Protein AF-A0A1H7KKN7-F1 (afdb_monomer_lite)

Foldseek 3Di:
DPDLLPLDDDPDDWDFAPCLVVQLVVLLVLLVVQVVDDPVVSVVVSLLSLSRLLRRLQRQFDPLLSNLVSLLVSLVVCLLVPVLPPPLVSNVVLLVLLVVLLVPDDDDPPRGSSSVSSNVSLVSCCVQDPPVLSVQLSVLVVLLSVLSSVQSVCLVVLHADALVVLLSSQLSVLSLSNSLSSLCSRLSFDDDPCLCPPPLNVLLSSLLSLLLSLLLLLQLVVVCVVVSRRNGQLNNQCVVVVDDSVVSSVVSSVVNVVSSVVSVVSLVVPDCPDVCPVSVNSSSVSSSSNSSSSSVSSSPRPSRPDDDD

InterPro domains:
  IPR008949 Isoprenoid synthase domain superfamily [G3DSA:1.10.600.10] (5-308)
  IPR008949 Isoprenoid synthase domain superfamily [SSF48576] (9-299)
  IPR034686 Terpene cyclase-like 2 [PTHR35201] (12-305)
  IPR034686 Terpene cyclase-like 2 [SFLDG01020] (7-306)

Sequence (309 aa):
MKNLKSLLTYPFEGRVHPQAVVLENQVNLWLDDCHFLPESFRQKEQKIRVGHWVASNWPDAPYERLIPMARWFLGGFLHDDHHTKLPLKELVRVTMRIDDVWKGAAITPEDNEIVRQFGIATDELRRFAPPEWVDRYLWHNRLFFEGIMSEAYYNFKNIYPSVEEYIDIRDKTMGGQALCDLTEVASCTILPYEIYLHPTIQRIIKLSGYLMGWANDIYSMEKEKNDNETLNLVLVIQHTRNCTLESALKAAIQLHDDHLMEFLRLRSKLPDFHEHNEDVERYVSSIELMIHGHLIWIRQASRYEVELQ

Organism: Olivibacter domesticus (NCBI:txid407022)

Secondary structure (DSSP, 8-state):
---GGGS---SSPP---TTHHHHHHHHHHHHHT-TTS-HHHHHHHGGG-HHHHHHHH-TTS-HHHHHHHHHHHHHHHHIIIIITTS-HHHHHHHHHHHHHHHTTPPP-TTS-HHHHHHHHHHHHHTTTS-HHHHHHHHHHHHHHHHHHHHHHHHHHHT-PPPHHHHHHHHHHHHTHHHHHHHHHHHTT----HHHHTSHHHHHHHHHHHHHHHHHHHHHHHHHHHHTT----HHHHHHHHHT--HHHHHHHHHHHHHHHHHHHHHHHTT----GGGHHHHHHHHHHHHHHHHHHHHHHHHSGGG-----

Radius of gyration: 18.89 Å; chains: 1; bounding box: 43×51×52 Å

pLDDT: mean 93.24, std 10.74, range [29.11, 98.75]

Structure (mmCIF, N/CA/C/O backbone):
data_AF-A0A1H7KKN7-F1
#
_entry.id   AF-A0A1H7KKN7-F1
#
loop_
_atom_site.group_PDB
_atom_site.id
_atom_site.type_symbol
_atom_site.label_atom_id
_atom_site.label_alt_id
_atom_site.label_comp_id
_atom_site.label_asym_id
_atom_site.label_entity_id
_atom_site.label_seq_id
_atom_site.pdbx_PDB_ins_code
_atom_site.Cartn_x
_atom_site.Cartn_y
_atom_site.Cartn_z
_atom_site.occupancy
_atom_site.B_iso_or_equiv
_atom_site.auth_seq_id
_atom_site.auth_comp_id
_atom_site.auth_asym_id
_atom_site.auth_atom_id
_atom_site.pdbx_PDB_model_num
ATOM 1 N N . MET A 1 1 ? -2.010 -10.808 29.887 1.00 37.66 1 MET A N 1
ATOM 2 C CA . MET A 1 1 ? -1.672 -9.913 28.762 1.00 37.66 1 MET A CA 1
ATOM 3 C C . MET A 1 1 ? -1.208 -10.762 27.588 1.00 37.66 1 MET A C 1
ATOM 5 O O . MET A 1 1 ? -0.183 -11.424 27.702 1.00 37.66 1 MET A O 1
ATOM 9 N N . LYS A 1 2 ? -1.988 -10.843 26.502 1.00 47.28 2 LYS A N 1
ATOM 10 C CA . LYS A 1 2 ? -1.493 -11.434 25.248 1.00 47.28 2 LYS A CA 1
ATOM 11 C C . LYS A 1 2 ? -0.507 -10.438 24.641 1.00 47.28 2 LYS A C 1
ATOM 13 O O . LYS A 1 2 ? -0.820 -9.257 24.562 1.00 47.28 2 LYS A O 1
ATOM 18 N N . ASN A 1 3 ? 0.676 -10.902 24.253 1.00 59.81 3 ASN A N 1
ATOM 19 C CA . ASN A 1 3 ? 1.636 -10.080 23.531 1.00 59.81 3 ASN A CA 1
ATOM 20 C C . ASN A 1 3 ? 1.007 -9.673 22.187 1.00 59.81 3 ASN A C 1
ATOM 22 O O . ASN A 1 3 ? 0.811 -10.530 21.326 1.00 59.81 3 ASN A O 1
ATOM 26 N N . LEU A 1 4 ? 0.670 -8.389 22.009 1.00 61.44 4 LEU A N 1
ATOM 27 C CA . LEU A 1 4 ? 0.082 -7.878 20.762 1.00 61.44 4 LEU A CA 1
ATOM 28 C C . LEU A 1 4 ? 0.963 -8.240 19.549 1.00 61.44 4 LEU A C 1
ATOM 30 O O . LEU A 1 4 ? 0.454 -8.565 18.476 1.00 61.44 4 LEU A O 1
ATOM 34 N N . LYS A 1 5 ? 2.291 -8.340 19.732 1.00 63.03 5 LYS A N 1
ATOM 35 C CA . LYS A 1 5 ? 3.250 -8.710 18.676 1.00 63.03 5 LYS A CA 1
ATOM 36 C C . LYS A 1 5 ? 3.056 -10.119 18.104 1.00 63.03 5 LYS A C 1
ATOM 38 O O . LYS A 1 5 ? 3.702 -10.422 17.110 1.00 63.03 5 LYS A O 1
ATOM 43 N N . SER A 1 6 ? 2.180 -10.963 18.656 1.00 75.94 6 SER A N 1
ATOM 44 C CA . SER A 1 6 ? 1.913 -12.317 18.147 1.00 75.94 6 SER A CA 1
ATOM 45 C C . SER A 1 6 ? 0.455 -12.571 17.737 1.00 75.94 6 SER A C 1
ATOM 47 O O . SER A 1 6 ? 0.049 -13.728 17.700 1.00 75.94 6 SER A O 1
ATOM 49 N N . LEU A 1 7 ? -0.353 -11.530 17.491 1.00 86.88 7 LEU A N 1
ATOM 50 C CA . LEU A 1 7 ? -1.771 -11.709 17.140 1.00 86.88 7 LEU A CA 1
ATOM 51 C C . LEU A 1 7 ? -1.993 -12.373 15.777 1.00 86.88 7 LEU A C 1
ATOM 53 O O . LEU A 1 7 ? -2.874 -13.215 15.670 1.00 86.88 7 LEU A O 1
ATOM 57 N N . LEU A 1 8 ? -1.195 -12.009 14.771 1.00 93.06 8 LEU A N 1
ATOM 58 C CA . LEU A 1 8 ? -1.300 -12.537 13.407 1.00 93.06 8 LEU A CA 1
ATOM 59 C C . LEU A 1 8 ? -0.054 -13.340 13.037 1.00 93.06 8 LEU A C 1
ATOM 61 O O . LEU A 1 8 ? 1.049 -13.013 13.465 1.00 93.06 8 LEU A O 1
ATOM 65 N N . THR A 1 9 ? -0.171 -14.376 12.221 1.00 91.69 9 THR A N 1
ATOM 66 C CA . THR A 1 9 ? 0.999 -15.118 11.730 1.00 91.69 9 THR A CA 1
ATOM 67 C C . THR A 1 9 ? 0.788 -15.528 10.292 1.00 91.69 9 THR A C 1
ATOM 69 O O . THR A 1 9 ? -0.295 -15.988 9.944 1.00 91.69 9 THR A O 1
ATOM 72 N N . TYR A 1 10 ? 1.837 -15.420 9.484 1.00 94.38 10 TYR A N 1
ATOM 73 C CA . TYR A 1 10 ? 1.823 -15.875 8.102 1.00 94.38 10 TYR A CA 1
ATOM 74 C C . TYR A 1 10 ? 2.725 -17.101 7.929 1.00 94.38 10 TYR A C 1
ATOM 76 O O . TYR A 1 10 ? 3.753 -17.191 8.605 1.00 94.38 10 TYR A O 1
ATOM 84 N N . PRO A 1 11 ? 2.368 -18.048 7.042 1.00 93.44 11 PRO A N 1
ATOM 85 C CA . PRO A 1 11 ? 3.159 -19.257 6.809 1.00 93.44 11 PRO A CA 1
ATOM 86 C C . PRO A 1 11 ? 4.351 -19.044 5.860 1.00 93.44 11 PRO A C 1
ATOM 88 O O . PRO A 1 11 ? 5.141 -19.964 5.671 1.00 93.44 11 PRO A O 1
ATOM 91 N N . PHE A 1 12 ? 4.477 -17.865 5.249 1.00 90.06 12 PHE A N 1
ATOM 92 C CA . PHE A 1 12 ? 5.575 -17.494 4.353 1.00 90.06 12 PHE A CA 1
ATOM 93 C C . PHE A 1 12 ? 6.631 -16.658 5.090 1.00 90.06 12 PHE A C 1
ATOM 95 O O . PHE A 1 12 ? 6.307 -15.931 6.027 1.00 90.06 12 PHE A O 1
ATOM 102 N N . GLU A 1 13 ? 7.900 -16.765 4.689 1.00 88.69 13 GLU A N 1
ATOM 103 C CA . GLU A 1 13 ? 9.025 -16.080 5.342 1.00 88.69 13 GLU A CA 1
ATOM 104 C C . GLU A 1 13 ? 9.005 -14.566 5.087 1.00 88.69 13 GLU A C 1
ATOM 106 O O . GLU A 1 13 ? 8.773 -14.107 3.971 1.00 88.69 13 GLU A O 1
ATOM 111 N N . GLY A 1 14 ? 9.269 -13.787 6.136 1.00 90.69 14 GLY A N 1
ATOM 112 C CA . GLY A 1 14 ? 9.370 -12.335 6.064 1.00 90.69 14 GLY A CA 1
ATOM 113 C C . GLY A 1 14 ? 10.823 -11.898 5.938 1.00 90.69 14 GLY A C 1
ATOM 114 O O . GLY A 1 14 ? 11.682 -12.375 6.678 1.00 90.69 14 GLY A O 1
ATOM 115 N N . ARG A 1 15 ? 11.103 -10.974 5.018 1.00 94.56 15 ARG A N 1
ATOM 116 C CA . ARG A 1 15 ? 12.452 -10.456 4.754 1.00 94.56 15 ARG A CA 1
ATOM 117 C C . ARG A 1 15 ? 12.428 -8.937 4.629 1.00 94.56 15 ARG A C 1
ATOM 119 O O . ARG A 1 15 ? 11.377 -8.336 4.442 1.00 94.56 15 ARG A O 1
ATOM 126 N N . VAL A 1 16 ? 13.600 -8.321 4.749 1.00 97.00 16 VAL A N 1
ATOM 127 C CA . VAL A 1 16 ? 13.797 -6.878 4.573 1.00 97.00 16 VAL A CA 1
ATOM 128 C C . VAL A 1 16 ? 14.938 -6.673 3.585 1.00 97.00 16 VAL A C 1
ATOM 130 O O . VAL A 1 16 ? 15.964 -7.348 3.691 1.00 97.00 16 VAL A O 1
ATOM 133 N N . HIS A 1 17 ? 14.768 -5.748 2.637 1.00 98.31 17 HIS A N 1
ATOM 134 C CA . HIS A 1 17 ? 15.786 -5.435 1.639 1.00 98.31 17 HIS A CA 1
ATOM 135 C C . HIS A 1 17 ? 17.117 -5.052 2.326 1.00 98.31 17 HIS A C 1
ATOM 137 O O . HIS A 1 17 ? 17.110 -4.221 3.243 1.00 98.31 17 HIS A O 1
ATOM 143 N N . PRO A 1 18 ? 18.283 -5.563 1.878 1.00 98.00 18 PRO A N 1
ATOM 144 C CA . PRO A 1 18 ? 19.580 -5.293 2.515 1.00 98.00 18 PRO A CA 1
ATOM 145 C C . PRO A 1 18 ? 19.940 -3.804 2.625 1.00 98.00 18 PRO A C 1
ATOM 147 O O . PRO A 1 18 ? 20.663 -3.387 3.526 1.00 98.00 18 PRO A O 1
ATOM 150 N N . GLN A 1 19 ? 19.413 -2.985 1.713 1.00 97.81 19 GLN A N 1
ATOM 151 C CA . GLN A 1 19 ? 19.622 -1.532 1.679 1.00 97.81 19 GLN A CA 1
ATOM 152 C C . GLN A 1 19 ? 18.514 -0.724 2.381 1.00 97.81 19 GLN A C 1
ATOM 154 O O . GLN A 1 19 ? 18.388 0.471 2.124 1.00 97.81 19 GLN A O 1
ATOM 159 N N . ALA A 1 20 ? 17.724 -1.326 3.278 1.00 97.44 20 ALA A N 1
ATOM 160 C CA . ALA A 1 20 ? 16.645 -0.630 3.992 1.00 97.44 20 ALA A CA 1
ATOM 161 C C . ALA A 1 20 ? 17.108 0.646 4.711 1.00 97.44 20 ALA A C 1
ATOM 163 O O . ALA A 1 20 ? 16.426 1.662 4.658 1.00 97.44 20 ALA A O 1
ATOM 164 N N . VAL A 1 21 ? 18.287 0.617 5.344 1.00 97.25 21 VAL A N 1
ATOM 165 C CA . VAL A 1 21 ? 18.861 1.794 6.024 1.00 97.25 21 VAL A CA 1
ATOM 166 C C . VAL A 1 21 ? 19.209 2.902 5.028 1.00 97.25 21 VAL A C 1
ATOM 168 O O . VAL A 1 21 ? 18.999 4.076 5.315 1.00 97.25 21 VAL A O 1
ATOM 171 N N . VAL A 1 22 ? 19.715 2.541 3.847 1.00 98.31 22 VAL A N 1
ATOM 172 C CA . VAL A 1 22 ? 20.055 3.516 2.800 1.00 98.31 22 VAL A CA 1
ATOM 173 C C . VAL A 1 22 ? 18.786 4.177 2.264 1.00 98.31 22 VAL A C 1
ATOM 175 O O . VAL A 1 22 ? 18.739 5.401 2.166 1.00 98.31 22 VAL A O 1
ATOM 178 N N . LEU A 1 23 ? 17.746 3.384 1.988 1.00 98.44 23 LEU A N 1
ATOM 179 C CA . LEU A 1 23 ? 16.459 3.894 1.516 1.00 98.44 23 LEU A CA 1
ATOM 180 C C . LEU A 1 23 ? 15.785 4.780 2.569 1.00 98.44 23 LEU A C 1
ATOM 182 O O . LEU A 1 23 ? 15.274 5.843 2.242 1.00 98.44 23 LEU A O 1
ATOM 186 N N . GLU A 1 24 ? 15.833 4.380 3.838 1.00 97.94 24 GLU A N 1
ATOM 187 C CA . GLU A 1 24 ? 15.312 5.169 4.954 1.00 97.94 24 GLU A CA 1
ATOM 188 C C . GLU A 1 24 ? 16.014 6.526 5.076 1.00 97.94 24 GLU A C 1
ATOM 190 O O . GLU A 1 24 ? 15.354 7.559 5.164 1.00 97.94 24 GLU A O 1
ATOM 195 N N . ASN A 1 25 ? 17.347 6.554 5.006 1.00 98.06 25 ASN A N 1
ATOM 196 C CA . ASN A 1 25 ? 18.097 7.810 5.020 1.00 98.06 25 ASN A CA 1
ATOM 197 C C . ASN A 1 25 ? 17.732 8.701 3.825 1.00 98.06 25 ASN A C 1
ATOM 199 O O . ASN A 1 25 ? 17.586 9.909 3.986 1.00 98.06 25 ASN A O 1
ATOM 203 N N . GLN A 1 26 ? 17.546 8.113 2.641 1.00 97.62 26 GLN A N 1
ATOM 204 C CA . GLN A 1 26 ? 17.134 8.846 1.446 1.00 97.62 26 GLN A CA 1
ATOM 205 C C . GLN A 1 26 ? 15.740 9.473 1.602 1.00 97.62 26 GLN A C 1
ATOM 207 O O . GLN A 1 26 ? 15.546 10.622 1.209 1.00 97.62 26 GLN A O 1
ATOM 212 N N . VAL A 1 27 ? 14.790 8.743 2.192 1.00 97.81 27 VAL A N 1
ATOM 213 C CA . VAL A 1 27 ? 13.442 9.258 2.467 1.00 97.81 27 VAL A CA 1
ATOM 214 C C . VAL A 1 27 ? 13.479 10.388 3.491 1.00 97.81 27 VAL A C 1
ATOM 216 O O . VAL A 1 27 ? 12.803 11.396 3.301 1.00 97.81 27 VAL A O 1
ATOM 219 N N . ASN A 1 28 ? 14.303 10.267 4.533 1.00 96.81 28 ASN A N 1
ATOM 220 C CA . ASN A 1 28 ? 14.437 11.310 5.549 1.00 96.81 28 ASN A CA 1
ATOM 221 C C . ASN A 1 28 ? 15.000 12.620 4.976 1.00 96.81 28 ASN A C 1
ATOM 223 O O . ASN A 1 28 ? 14.543 13.686 5.374 1.00 96.81 28 ASN A O 1
ATOM 227 N N . LEU A 1 29 ? 15.892 12.555 3.980 1.00 96.25 29 LEU A N 1
ATOM 228 C CA . LEU A 1 29 ? 16.348 13.750 3.259 1.00 96.25 29 LEU A CA 1
ATOM 229 C C . LEU A 1 29 ? 15.202 14.445 2.504 1.00 96.25 29 LEU A C 1
ATOM 231 O O . LEU A 1 29 ? 15.052 15.656 2.609 1.00 96.25 29 LEU A O 1
ATOM 235 N N . TRP A 1 30 ? 14.355 13.695 1.789 1.00 96.62 30 TRP A N 1
ATOM 236 C CA . TRP A 1 30 ? 13.188 14.283 1.110 1.00 96.62 30 TRP A CA 1
ATOM 237 C C . TRP A 1 30 ? 12.150 14.828 2.099 1.00 96.62 30 TRP A C 1
ATOM 239 O O . TRP A 1 30 ? 11.478 15.821 1.825 1.00 96.62 30 TRP A O 1
ATOM 249 N N . LEU A 1 31 ? 12.006 14.184 3.259 1.00 96.69 31 LEU A N 1
ATOM 250 C CA . LEU A 1 31 ? 11.153 14.687 4.327 1.00 96.69 31 LEU A CA 1
ATOM 251 C C . LEU A 1 31 ? 11.682 16.024 4.860 1.00 96.69 31 LEU A C 1
ATOM 253 O O . LEU A 1 31 ? 10.883 16.935 5.056 1.00 96.69 31 LEU A O 1
ATOM 257 N N . ASP A 1 32 ? 12.995 16.183 5.039 1.00 94.62 32 ASP A N 1
ATOM 258 C CA . ASP A 1 32 ? 13.605 17.441 5.490 1.00 94.62 32 ASP A CA 1
ATOM 259 C C . ASP A 1 32 ? 13.342 18.611 4.523 1.00 94.62 32 ASP A C 1
ATOM 261 O O . ASP A 1 32 ? 13.110 19.738 4.981 1.00 94.62 32 ASP A O 1
ATOM 265 N N . ASP A 1 33 ? 13.253 18.333 3.217 1.00 92.06 33 ASP A N 1
ATOM 266 C CA . ASP A 1 33 ? 12.885 19.299 2.168 1.00 92.06 33 ASP A CA 1
ATOM 267 C C . ASP A 1 33 ? 11.411 19.757 2.250 1.00 92.06 33 ASP A C 1
ATOM 269 O O . ASP A 1 33 ? 11.027 20.778 1.670 1.00 92.06 33 ASP A O 1
ATOM 273 N N . CYS A 1 34 ? 10.562 19.077 3.034 1.00 93.19 34 CYS A N 1
ATOM 274 C CA . CYS A 1 34 ? 9.176 19.485 3.291 1.00 93.19 34 CYS A CA 1
ATOM 275 C C . CYS A 1 34 ? 9.108 20.664 4.287 1.00 93.19 34 CYS A C 1
ATOM 277 O O . CYS A 1 34 ? 8.506 20.576 5.363 1.00 93.19 34 CYS A O 1
ATOM 279 N N . HIS A 1 35 ? 9.723 21.799 3.941 1.00 91.81 35 HIS A N 1
ATOM 280 C CA . HIS A 1 35 ? 9.859 22.980 4.804 1.00 91.81 35 HIS A CA 1
ATOM 281 C C . HIS A 1 35 ? 8.530 23.657 5.172 1.00 91.81 35 HIS A C 1
ATOM 283 O O . HIS A 1 35 ? 8.467 24.391 6.156 1.00 91.81 35 HIS A O 1
ATOM 289 N N . PHE A 1 36 ? 7.463 23.408 4.406 1.00 92.56 36 PHE A N 1
ATOM 290 C CA . PHE A 1 36 ? 6.120 23.909 4.714 1.00 92.56 36 PHE A CA 1
ATOM 291 C C . PHE A 1 36 ? 5.488 23.215 5.935 1.00 92.56 36 PHE A C 1
ATOM 293 O O . PHE A 1 36 ? 4.546 23.746 6.523 1.00 92.56 36 PHE A O 1
ATOM 300 N N . LEU A 1 37 ? 6.002 22.043 6.326 1.00 94.31 37 LEU A N 1
ATOM 301 C CA . LEU A 1 37 ? 5.603 21.346 7.545 1.00 94.31 37 LEU A CA 1
ATOM 302 C C . LEU A 1 37 ? 6.439 21.844 8.738 1.00 94.31 37 LEU A C 1
ATOM 304 O O . LEU A 1 37 ? 7.613 22.180 8.574 1.00 94.31 37 LEU A O 1
ATOM 308 N N . PRO A 1 38 ? 5.894 21.869 9.965 1.00 95.25 38 PRO A N 1
ATOM 309 C CA . PRO A 1 38 ? 6.693 22.143 11.157 1.00 95.25 38 PRO A CA 1
ATOM 310 C C . PRO A 1 38 ? 7.800 21.099 11.359 1.00 95.25 38 PRO A C 1
ATOM 312 O O . PRO A 1 38 ? 7.603 19.915 11.092 1.00 95.25 38 PRO A O 1
ATOM 315 N N . GLU A 1 39 ? 8.948 21.505 11.906 1.00 95.25 39 GLU A N 1
ATOM 316 C CA . GLU A 1 39 ? 10.052 20.576 12.201 1.00 95.25 39 GLU A CA 1
ATOM 317 C C . GLU A 1 39 ? 9.625 19.451 13.155 1.00 95.25 39 GLU A C 1
ATOM 319 O O . GLU A 1 39 ? 9.930 18.286 12.917 1.00 95.25 39 GLU A O 1
ATOM 324 N N . SER A 1 40 ? 8.842 19.777 14.187 1.00 94.88 40 SER A N 1
ATOM 325 C CA . SER A 1 40 ? 8.295 18.789 15.123 1.00 94.88 40 SER A CA 1
ATOM 326 C C . SER A 1 40 ? 7.383 17.766 14.443 1.00 94.88 40 SER A C 1
ATOM 328 O O . SER A 1 40 ? 7.357 16.604 14.849 1.00 94.88 40 SER A O 1
ATOM 330 N N . PHE A 1 41 ? 6.659 18.178 13.396 1.00 94.38 41 PHE A N 1
ATOM 331 C CA . PHE A 1 41 ? 5.862 17.271 12.576 1.00 94.38 41 PHE A CA 1
ATOM 332 C C . PHE A 1 41 ? 6.785 16.339 11.790 1.00 94.38 41 PHE A C 1
ATOM 334 O O . PHE A 1 41 ? 6.670 15.128 11.931 1.00 94.38 41 PHE A O 1
ATOM 341 N N . ARG A 1 42 ? 7.777 16.876 11.066 1.00 95.25 42 ARG A N 1
ATOM 342 C CA . ARG A 1 42 ? 8.752 16.052 10.329 1.00 95.25 42 ARG A CA 1
ATOM 343 C C . ARG A 1 42 ? 9.468 15.038 11.229 1.00 95.25 42 ARG A C 1
ATOM 345 O O . ARG A 1 42 ? 9.543 13.867 10.886 1.00 95.25 42 ARG A O 1
ATOM 352 N N . GLN A 1 43 ? 9.915 15.437 12.420 1.00 93.56 43 GLN A N 1
ATOM 353 C CA . GLN A 1 43 ? 10.551 14.527 13.386 1.00 93.56 43 GLN A CA 1
ATOM 354 C C . GLN A 1 43 ? 9.610 13.410 13.876 1.00 93.56 43 GLN A C 1
ATOM 356 O O . GLN A 1 43 ? 10.059 12.303 14.180 1.00 93.56 43 GLN A O 1
ATOM 361 N N . LYS A 1 44 ? 8.300 13.677 13.974 1.00 92.25 44 LYS A N 1
ATOM 362 C CA . LYS A 1 44 ? 7.295 12.642 14.262 1.00 92.25 44 LYS A CA 1
ATOM 363 C C . LYS A 1 44 ? 7.166 11.678 13.079 1.00 92.25 44 LYS A C 1
ATOM 365 O O . LYS A 1 44 ? 7.177 10.470 13.301 1.00 92.25 44 LYS A O 1
ATOM 370 N N . GLU A 1 45 ? 7.103 12.202 11.860 1.00 92.50 45 GLU A N 1
ATOM 371 C CA . GLU A 1 45 ? 6.974 11.419 10.625 1.00 92.50 45 GLU A CA 1
ATOM 372 C C . GLU A 1 45 ? 8.189 10.519 10.362 1.00 92.50 45 GLU A C 1
ATOM 374 O O . GLU A 1 45 ? 8.023 9.382 9.934 1.00 92.50 45 GLU A O 1
ATOM 379 N N . GLN A 1 46 ? 9.405 10.932 10.735 1.00 93.44 46 GLN A N 1
ATOM 380 C CA . GLN A 1 46 ? 10.600 10.069 10.670 1.00 93.44 46 GLN A CA 1
ATOM 381 C C . GLN A 1 46 ? 10.419 8.743 11.439 1.00 93.44 46 GLN A C 1
ATOM 383 O O . GLN A 1 46 ? 10.979 7.710 11.071 1.00 93.44 46 GLN A O 1
ATOM 388 N N . LYS A 1 47 ? 9.590 8.720 12.496 1.00 91.69 47 LYS A N 1
ATOM 389 C CA . LYS A 1 47 ? 9.303 7.495 13.268 1.00 91.69 47 LYS A CA 1
ATOM 390 C C . LYS A 1 47 ? 8.426 6.497 12.510 1.00 91.69 47 LYS A C 1
ATOM 392 O O . LYS A 1 47 ? 8.376 5.335 12.910 1.00 91.69 47 LYS A O 1
ATOM 397 N N . ILE A 1 48 ? 7.763 6.927 11.434 1.00 91.31 48 ILE A N 1
ATOM 398 C CA . ILE A 1 48 ? 7.021 6.048 10.524 1.00 91.31 48 ILE A CA 1
ATOM 399 C C . ILE A 1 48 ? 7.994 5.138 9.780 1.00 91.31 48 ILE A C 1
ATOM 401 O O . ILE A 1 48 ? 7.623 4.020 9.471 1.00 91.31 48 ILE A O 1
ATOM 405 N N . ARG A 1 49 ? 9.253 5.532 9.553 1.00 95.12 49 ARG A N 1
ATOM 406 C CA . ARG A 1 49 ? 10.250 4.702 8.855 1.00 95.12 49 ARG A CA 1
ATOM 407 C C . ARG A 1 49 ? 9.759 4.197 7.493 1.00 95.12 49 ARG A C 1
ATOM 409 O O . ARG A 1 49 ? 9.691 2.990 7.239 1.00 95.12 49 ARG A O 1
ATOM 416 N N . VAL A 1 50 ? 9.350 5.130 6.637 1.00 96.50 50 VAL A N 1
ATOM 417 C CA . VAL A 1 50 ? 8.735 4.848 5.330 1.00 96.50 50 VAL A CA 1
ATOM 418 C C . VAL A 1 50 ? 9.675 4.060 4.412 1.00 96.50 50 VAL A C 1
ATOM 420 O O . VAL A 1 50 ? 9.241 3.121 3.745 1.00 96.50 50 VAL A O 1
ATOM 423 N N . GLY A 1 51 ? 10.973 4.376 4.404 1.00 97.62 51 GLY A N 1
ATOM 424 C CA . GLY A 1 51 ? 11.949 3.631 3.608 1.00 97.62 51 GLY A CA 1
ATOM 425 C C . GLY A 1 51 ? 12.093 2.193 4.102 1.00 97.62 51 GLY A C 1
ATOM 426 O O . GLY A 1 51 ? 12.132 1.261 3.299 1.00 97.62 51 GLY A O 1
ATOM 427 N N . HIS A 1 52 ? 12.075 1.981 5.420 1.00 97.00 52 HIS A N 1
ATOM 428 C CA . HIS A 1 52 ? 12.032 0.633 5.986 1.00 97.00 52 HIS A CA 1
ATOM 429 C C . HIS A 1 52 ? 10.742 -0.116 5.624 1.00 97.00 52 HIS A C 1
ATOM 431 O O . HIS A 1 52 ? 10.798 -1.316 5.352 1.00 97.00 52 HIS A O 1
ATOM 437 N N . TRP A 1 53 ? 9.589 0.559 5.613 1.00 96.94 53 TRP A N 1
ATOM 438 C CA . TRP A 1 53 ? 8.326 -0.044 5.182 1.00 96.94 53 TRP A CA 1
ATOM 439 C C . TRP A 1 53 ? 8.425 -0.542 3.737 1.00 96.94 53 TRP A C 1
ATOM 441 O O . TRP A 1 53 ? 8.217 -1.730 3.495 1.00 96.94 53 TRP A O 1
ATOM 451 N N . VAL A 1 54 ? 8.856 0.307 2.798 1.00 98.38 54 VAL A N 1
ATOM 452 C CA . VAL A 1 54 ? 9.038 -0.081 1.386 1.00 98.38 54 VAL A CA 1
ATOM 453 C C . VAL A 1 54 ? 10.032 -1.234 1.250 1.00 98.38 54 VAL A C 1
ATOM 455 O O . VAL A 1 54 ? 9.735 -2.240 0.609 1.00 98.38 54 VAL A O 1
ATOM 458 N N . ALA A 1 55 ? 11.179 -1.144 1.922 1.00 98.19 55 ALA A N 1
ATOM 459 C CA . ALA A 1 55 ? 12.194 -2.194 1.917 1.00 98.19 55 ALA A CA 1
ATOM 460 C C . ALA A 1 55 ? 11.708 -3.529 2.510 1.00 98.19 55 ALA A C 1
ATOM 462 O O . ALA A 1 55 ? 12.237 -4.580 2.157 1.00 98.19 55 ALA A O 1
ATOM 463 N N . SER A 1 56 ? 10.734 -3.505 3.421 1.00 97.50 56 SER A N 1
ATOM 464 C CA . SER A 1 56 ? 10.146 -4.721 3.994 1.00 97.50 56 SER A CA 1
ATOM 465 C C . SER A 1 56 ? 9.120 -5.345 3.050 1.00 97.50 56 SER A C 1
ATOM 467 O O . SER A 1 56 ? 9.040 -6.564 2.969 1.00 97.50 56 SER A O 1
ATOM 469 N N . ASN A 1 57 ? 8.342 -4.525 2.336 1.00 97.88 57 ASN A N 1
ATOM 470 C CA . ASN A 1 57 ? 7.289 -4.998 1.432 1.00 97.88 57 ASN A CA 1
ATOM 471 C C . ASN A 1 57 ? 7.863 -5.616 0.144 1.00 97.88 57 ASN A C 1
ATOM 473 O O . ASN A 1 57 ? 7.302 -6.572 -0.383 1.00 97.88 57 ASN A O 1
ATOM 477 N N . TRP A 1 58 ? 9.005 -5.119 -0.340 1.00 98.31 58 TRP A N 1
ATOM 478 C CA . TRP A 1 58 ? 9.638 -5.619 -1.565 1.00 98.31 58 TRP A CA 1
ATOM 479 C C . TRP A 1 58 ? 11.131 -5.917 -1.354 1.00 98.31 58 TRP A C 1
ATOM 481 O O . TRP A 1 58 ? 11.995 -5.210 -1.877 1.00 98.31 58 TRP A O 1
ATOM 491 N N . PRO A 1 59 ? 11.459 -6.966 -0.577 1.00 98.00 59 PRO A N 1
ATOM 492 C CA . PRO A 1 59 ? 12.827 -7.237 -0.136 1.00 98.00 59 PRO A CA 1
ATOM 493 C C . PRO A 1 59 ? 13.775 -7.701 -1.251 1.00 98.00 59 PRO A C 1
ATOM 495 O O . PRO A 1 59 ? 14.987 -7.603 -1.074 1.00 98.00 59 PRO A O 1
ATOM 498 N N . ASP A 1 60 ? 13.236 -8.175 -2.377 1.00 97.12 60 ASP A N 1
ATOM 499 C CA . ASP A 1 60 ? 13.999 -8.687 -3.526 1.00 97.12 60 ASP A CA 1
ATOM 500 C C . ASP A 1 60 ? 14.013 -7.730 -4.729 1.00 97.12 60 ASP A C 1
ATOM 502 O O . ASP A 1 60 ? 14.606 -8.044 -5.763 1.00 97.12 60 ASP A O 1
ATOM 506 N N . ALA A 1 61 ? 13.336 -6.582 -4.637 1.00 98.00 61 ALA A N 1
ATOM 507 C CA . ALA A 1 61 ? 13.255 -5.657 -5.760 1.00 98.00 61 ALA A CA 1
ATOM 508 C C . ALA A 1 61 ? 14.623 -5.031 -6.065 1.00 98.00 61 ALA A C 1
ATOM 510 O O . ALA A 1 61 ? 15.351 -4.684 -5.132 1.00 98.00 61 ALA A O 1
ATOM 511 N N . PRO A 1 62 ? 14.955 -4.785 -7.346 1.00 98.12 62 PRO A N 1
ATOM 512 C CA . PRO A 1 62 ? 16.091 -3.941 -7.686 1.00 98.12 62 PRO A CA 1
ATOM 513 C C . PRO A 1 62 ? 15.976 -2.579 -6.996 1.00 98.12 62 PRO A C 1
ATOM 515 O O . PRO A 1 62 ? 14.921 -1.936 -7.026 1.00 98.12 62 PRO A O 1
ATOM 518 N N . TYR A 1 63 ? 17.065 -2.137 -6.368 1.00 98.19 63 TYR A N 1
ATOM 519 C CA . TYR A 1 63 ? 17.061 -0.962 -5.499 1.00 98.19 63 TYR A CA 1
ATOM 520 C C . TYR A 1 63 ? 16.557 0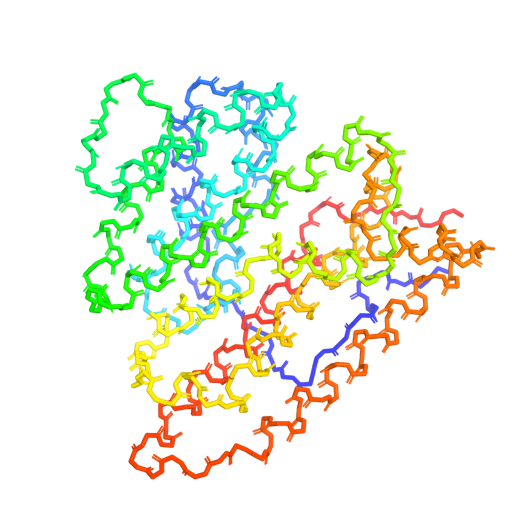.304 -6.207 1.00 98.19 63 TYR A C 1
ATOM 522 O O . TYR A 1 63 ? 15.826 1.098 -5.619 1.00 98.19 63 TYR A O 1
ATOM 530 N N . GLU A 1 64 ? 16.883 0.478 -7.489 1.00 97.81 64 GLU A N 1
ATOM 531 C CA . GLU A 1 64 ? 16.446 1.613 -8.301 1.00 97.81 64 GLU A CA 1
ATOM 532 C C . GLU A 1 64 ? 14.924 1.702 -8.471 1.00 97.81 64 GLU A C 1
ATOM 534 O O . GLU A 1 64 ? 14.400 2.798 -8.665 1.00 97.81 64 GLU A O 1
ATOM 539 N N . ARG A 1 65 ? 14.204 0.578 -8.350 1.00 98.12 65 ARG A N 1
ATOM 540 C CA . ARG A 1 65 ? 12.737 0.544 -8.401 1.00 98.12 65 ARG A CA 1
ATOM 541 C C . ARG A 1 65 ? 12.111 0.940 -7.066 1.00 98.12 65 ARG A C 1
ATOM 543 O O . ARG A 1 65 ? 11.031 1.522 -7.053 1.00 98.12 65 ARG A O 1
ATOM 550 N N . LEU A 1 66 ? 12.812 0.709 -5.953 1.00 98.44 66 LEU A N 1
ATOM 551 C CA . LEU A 1 66 ? 12.355 1.104 -4.618 1.00 98.44 66 LEU A CA 1
ATOM 552 C C . LEU A 1 66 ? 12.380 2.622 -4.401 1.00 98.44 66 LEU A C 1
ATOM 554 O O . LEU A 1 66 ? 11.604 3.128 -3.595 1.00 98.44 66 LEU A O 1
ATOM 558 N N . ILE A 1 67 ? 13.245 3.351 -5.111 1.00 98.25 67 ILE A N 1
ATOM 559 C CA . ILE A 1 67 ? 13.396 4.811 -4.986 1.00 98.25 67 ILE A CA 1
ATOM 560 C C . ILE A 1 67 ? 12.078 5.550 -5.276 1.00 98.25 67 ILE A C 1
ATOM 562 O O . ILE A 1 67 ? 11.588 6.236 -4.374 1.00 98.25 67 ILE A O 1
ATOM 566 N N . PRO A 1 68 ? 11.456 5.414 -6.465 1.00 98.12 68 PRO A N 1
ATOM 567 C CA . PRO A 1 68 ? 10.205 6.112 -6.739 1.00 98.12 68 PRO A CA 1
ATOM 568 C C . PRO A 1 68 ? 9.032 5.582 -5.914 1.00 98.12 68 PRO A C 1
ATOM 570 O O . PRO A 1 68 ? 8.114 6.331 -5.593 1.00 98.12 68 PRO A O 1
ATOM 573 N N . MET A 1 69 ? 9.070 4.311 -5.510 1.00 98.31 69 MET A N 1
ATOM 574 C CA . MET A 1 69 ? 8.067 3.739 -4.613 1.00 98.31 69 MET A CA 1
ATOM 575 C C . MET A 1 69 ? 8.127 4.420 -3.242 1.00 98.31 69 MET A C 1
ATOM 577 O O . MET A 1 69 ? 7.128 4.960 -2.780 1.00 98.31 69 MET A O 1
ATOM 581 N N . ALA A 1 70 ? 9.307 4.495 -2.621 1.00 98.19 70 ALA A N 1
ATOM 582 C CA . ALA A 1 70 ? 9.509 5.195 -1.351 1.00 98.19 70 ALA A CA 1
ATOM 583 C C . ALA A 1 70 ? 9.141 6.676 -1.425 1.00 98.19 70 ALA A C 1
ATOM 585 O O . ALA A 1 70 ? 8.585 7.221 -0.473 1.00 98.19 70 ALA A O 1
ATOM 586 N N . ARG A 1 71 ? 9.383 7.302 -2.577 1.00 96.69 71 ARG A N 1
ATOM 587 C CA . ARG A 1 71 ? 8.953 8.667 -2.851 1.00 96.69 71 ARG A CA 1
ATOM 588 C C . ARG A 1 71 ? 7.432 8.815 -2.824 1.00 96.69 71 ARG A C 1
ATOM 590 O O . ARG A 1 71 ? 6.912 9.700 -2.144 1.00 96.69 71 ARG A O 1
ATOM 597 N N . TRP A 1 72 ? 6.731 7.930 -3.532 1.00 97.56 72 TRP A N 1
ATOM 598 C CA . TRP A 1 72 ? 5.272 7.893 -3.534 1.00 97.56 72 TRP A CA 1
ATOM 599 C C . TRP A 1 72 ? 4.733 7.687 -2.114 1.00 97.56 72 TRP A C 1
ATOM 601 O O . TRP A 1 72 ? 3.868 8.443 -1.681 1.00 97.56 72 TRP A O 1
ATOM 611 N N . PHE A 1 73 ? 5.293 6.738 -1.352 1.00 97.06 73 PHE A N 1
ATOM 612 C CA . PHE A 1 73 ? 4.838 6.460 0.015 1.00 97.06 73 PHE A CA 1
ATOM 613 C C . PHE A 1 73 ? 5.125 7.598 0.989 1.00 97.06 73 PHE A C 1
ATOM 615 O O . PHE A 1 73 ? 4.282 7.858 1.840 1.00 97.06 73 PHE A O 1
ATOM 622 N N . LEU A 1 74 ? 6.239 8.325 0.853 1.00 96.25 74 LEU A N 1
ATOM 623 C CA . LEU A 1 74 ? 6.454 9.551 1.627 1.00 96.25 74 LEU A CA 1
ATOM 624 C C . LEU A 1 74 ? 5.311 10.544 1.374 1.00 96.25 74 LEU A C 1
ATOM 626 O O . LEU A 1 74 ? 4.705 11.037 2.322 1.00 96.25 74 LEU A O 1
ATOM 630 N N . GLY A 1 75 ? 4.978 10.790 0.103 1.00 95.00 75 GLY A N 1
ATOM 631 C CA . GLY A 1 75 ? 3.841 11.631 -0.274 1.00 95.00 75 GLY A CA 1
ATOM 632 C C . GLY A 1 75 ? 2.511 11.114 0.281 1.00 95.00 75 GLY A C 1
ATOM 633 O O . GLY A 1 75 ? 1.735 11.903 0.812 1.00 95.00 75 GLY A O 1
ATOM 634 N N . GLY A 1 76 ? 2.271 9.802 0.213 1.00 93.75 76 GLY A N 1
ATOM 635 C CA . GLY A 1 76 ? 1.076 9.128 0.728 1.00 93.75 76 GLY A CA 1
ATOM 636 C C . GLY A 1 76 ? 0.890 9.283 2.235 1.00 93.75 76 GLY A C 1
ATOM 637 O O . GLY A 1 76 ? -0.151 9.778 2.660 1.00 93.75 76 GLY A O 1
ATOM 638 N N . PHE A 1 77 ? 1.905 8.936 3.034 1.00 93.06 77 PHE A N 1
ATOM 639 C CA . PHE A 1 77 ? 1.859 9.084 4.494 1.00 93.06 77 PHE A CA 1
ATOM 640 C C . PHE A 1 77 ? 1.699 10.545 4.907 1.00 93.06 77 PHE A C 1
ATOM 642 O O . PHE A 1 77 ? 0.844 10.855 5.727 1.00 93.06 77 PHE A O 1
ATOM 649 N N . LEU A 1 78 ? 2.439 11.466 4.280 1.00 93.75 78 LEU A N 1
ATOM 650 C CA . LEU A 1 78 ? 2.270 12.890 4.556 1.00 93.75 78 LEU A CA 1
ATOM 651 C C . LEU A 1 78 ? 0.885 13.393 4.140 1.00 93.75 78 LEU A C 1
ATOM 653 O O . LEU A 1 78 ? 0.321 14.252 4.812 1.00 93.75 78 LEU A O 1
ATOM 657 N N . HIS A 1 79 ? 0.321 12.893 3.039 1.00 92.12 79 HIS A N 1
ATOM 658 C CA . HIS A 1 79 ? -1.024 13.269 2.622 1.00 92.12 79 HIS A CA 1
ATOM 659 C C . HIS A 1 79 ? -2.073 12.814 3.639 1.00 92.12 79 HIS A C 1
ATOM 661 O O . HIS A 1 79 ? -2.929 13.619 4.012 1.00 92.12 79 HIS A O 1
ATOM 667 N N . ASP A 1 80 ? -1.943 11.585 4.133 1.00 88.25 80 ASP A N 1
ATOM 668 C CA . ASP A 1 80 ? -2.805 11.011 5.160 1.00 88.25 80 ASP A CA 1
ATOM 669 C C . ASP A 1 80 ? -2.662 11.735 6.512 1.00 88.25 80 ASP A C 1
ATOM 671 O O . ASP A 1 80 ? -3.630 12.287 7.025 1.00 88.25 80 ASP A O 1
ATOM 675 N N . ASP A 1 81 ? -1.449 11.863 7.052 1.00 89.00 81 ASP A N 1
ATOM 676 C CA . ASP A 1 81 ? -1.214 12.424 8.390 1.00 89.00 81 ASP A CA 1
ATOM 677 C C . ASP A 1 81 ? -1.375 13.965 8.448 1.00 89.00 81 ASP A C 1
ATOM 679 O O . ASP A 1 81 ? -1.694 14.519 9.508 1.00 89.00 81 ASP A O 1
ATOM 683 N N . HIS A 1 82 ? -1.184 14.686 7.330 1.00 90.75 82 HIS A N 1
ATOM 684 C CA . HIS A 1 82 ? -1.325 16.150 7.267 1.00 90.75 82 HIS A CA 1
ATOM 685 C C . HIS A 1 82 ? -2.669 16.615 6.693 1.00 90.75 82 HIS A C 1
ATOM 687 O O . HIS A 1 82 ? -3.386 17.373 7.351 1.00 90.75 82 HIS A O 1
ATOM 693 N N . HIS A 1 83 ? -3.017 16.222 5.460 1.00 87.94 83 HIS A N 1
ATOM 694 C CA . HIS A 1 83 ? -4.143 16.843 4.751 1.00 87.94 83 HIS A CA 1
ATOM 695 C C . HIS A 1 83 ? -5.505 16.357 5.248 1.00 87.94 83 HIS A C 1
ATOM 697 O O . HIS A 1 83 ? -6.457 17.135 5.207 1.00 87.94 83 HIS A O 1
ATOM 703 N N . THR A 1 84 ? -5.617 15.133 5.773 1.00 84.69 84 THR A N 1
ATOM 704 C CA . THR A 1 84 ? -6.887 14.643 6.350 1.00 84.69 84 THR A CA 1
ATOM 705 C C . THR A 1 84 ? -7.296 15.408 7.609 1.00 84.69 84 THR A C 1
ATOM 707 O O . THR A 1 84 ? -8.472 15.441 7.965 1.00 84.69 84 THR A O 1
ATOM 710 N N . LYS A 1 85 ? -6.338 16.074 8.267 1.00 86.81 85 LYS A N 1
ATOM 711 C CA . LYS A 1 85 ? -6.576 16.931 9.435 1.00 86.81 85 LYS A CA 1
ATOM 712 C C . LYS A 1 85 ? -6.897 18.386 9.050 1.00 86.81 85 LYS A C 1
ATOM 714 O O . LYS A 1 85 ? -7.214 19.195 9.923 1.00 86.81 85 LYS A O 1
ATOM 719 N N . LEU A 1 86 ? -6.832 18.738 7.762 1.00 87.69 86 LEU A N 1
ATOM 720 C CA . LEU A 1 86 ? -7.247 20.042 7.238 1.00 87.69 86 LEU A CA 1
ATOM 721 C C . LEU 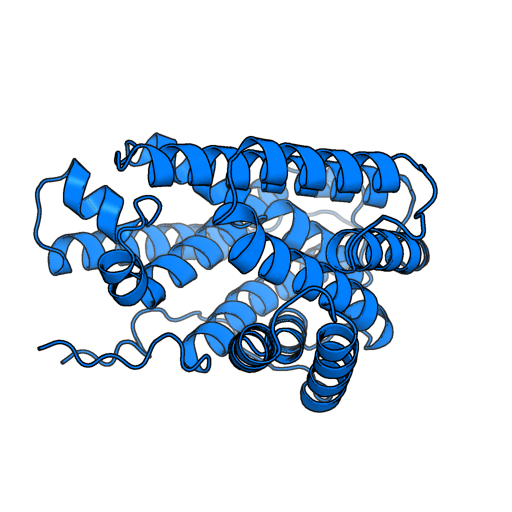A 1 86 ? -8.749 20.052 6.895 1.00 87.69 86 LEU A C 1
ATOM 723 O O . LEU A 1 86 ? -9.375 18.999 6.776 1.00 87.69 86 LEU A O 1
ATOM 727 N N . PRO A 1 87 ? -9.367 21.235 6.690 1.00 89.50 87 PRO A N 1
ATOM 728 C CA . PRO A 1 87 ? -10.731 21.304 6.176 1.00 89.50 87 PRO A CA 1
ATOM 729 C C . PRO A 1 87 ? -10.879 20.522 4.863 1.00 89.50 87 PRO A C 1
ATOM 731 O O . PRO A 1 87 ? -10.039 20.661 3.977 1.00 89.50 87 PRO A O 1
ATOM 734 N N . LEU A 1 88 ? -11.992 19.794 4.692 1.00 87.06 88 LEU A N 1
ATOM 735 C CA . LEU A 1 88 ? -12.248 18.923 3.529 1.00 87.06 88 LEU A CA 1
ATOM 736 C C . LEU A 1 88 ? -11.978 19.601 2.173 1.00 87.06 88 LEU A C 1
ATOM 738 O O . LEU A 1 88 ? -11.460 18.975 1.255 1.00 87.06 88 LEU A O 1
ATOM 742 N N . LYS A 1 89 ? -12.276 20.899 2.050 1.00 90.44 89 LYS A N 1
ATOM 743 C CA . LYS A 1 89 ? -11.996 21.681 0.834 1.00 90.44 89 LYS A CA 1
ATOM 744 C C . LYS A 1 89 ? -10.506 21.732 0.459 1.00 90.44 89 LYS A C 1
ATOM 746 O O . LYS A 1 89 ? -10.194 21.758 -0.725 1.00 90.44 89 LYS A O 1
ATOM 751 N N . GLU A 1 90 ? -9.601 21.760 1.439 1.00 92.06 90 GLU A N 1
ATOM 752 C CA . GLU A 1 90 ? -8.154 21.796 1.198 1.00 92.06 90 GLU A CA 1
ATOM 753 C C . GLU A 1 90 ? -7.636 20.407 0.830 1.00 92.06 90 GLU A C 1
ATOM 755 O O . GLU A 1 90 ? -6.840 20.296 -0.098 1.00 92.06 90 GLU A O 1
ATOM 760 N N . LEU A 1 91 ? -8.149 19.353 1.481 1.00 91.31 91 LEU A N 1
ATOM 761 C CA . LEU A 1 91 ? -7.879 17.968 1.087 1.00 91.31 91 LEU A CA 1
ATOM 762 C C . LEU A 1 91 ? -8.259 17.751 -0.385 1.00 91.31 91 LEU A C 1
ATOM 764 O O . LEU A 1 91 ? -7.400 17.410 -1.191 1.00 91.31 91 LEU A O 1
ATOM 768 N N . VAL A 1 92 ? -9.503 18.078 -0.757 1.00 92.06 92 VAL A N 1
ATOM 769 C CA . VAL A 1 92 ? -9.992 17.979 -2.144 1.00 92.06 92 VAL A CA 1
ATOM 770 C C . VAL A 1 92 ? -9.118 18.788 -3.102 1.00 92.06 92 VAL A C 1
ATOM 772 O O . VAL A 1 92 ? -8.730 18.282 -4.151 1.00 92.06 92 VAL A O 1
ATOM 775 N N . ARG A 1 93 ? -8.770 20.031 -2.746 1.00 94.06 93 ARG A N 1
ATOM 776 C CA . ARG A 1 93 ? -7.928 20.894 -3.583 1.00 94.06 93 ARG A CA 1
ATOM 777 C C . ARG A 1 93 ? -6.565 20.263 -3.866 1.00 94.06 93 ARG A C 1
ATOM 779 O O . ARG A 1 93 ? -6.128 20.275 -5.014 1.00 94.06 93 ARG A O 1
ATOM 786 N N . VAL A 1 94 ? -5.889 19.736 -2.845 1.00 94.06 94 VAL A N 1
ATOM 787 C CA . VAL A 1 94 ? -4.568 19.116 -3.018 1.00 94.06 94 VAL A CA 1
ATOM 788 C C . VAL A 1 94 ? -4.678 17.804 -3.793 1.00 94.06 94 VAL A C 1
ATOM 790 O O . VAL A 1 94 ? -3.898 17.586 -4.713 1.00 94.06 94 VAL A O 1
ATOM 793 N N . THR A 1 95 ? -5.674 16.968 -3.496 1.00 94.25 95 THR A N 1
ATOM 794 C CA . THR A 1 95 ? -5.939 15.722 -4.231 1.00 94.25 95 THR A CA 1
ATOM 795 C C . THR A 1 95 ? -6.197 15.977 -5.719 1.00 94.25 95 THR A C 1
ATOM 797 O O . THR A 1 95 ? -5.608 15.311 -6.569 1.00 94.25 95 THR A O 1
ATOM 800 N N . MET A 1 96 ? -7.018 16.979 -6.056 1.00 94.94 96 MET A N 1
ATOM 801 C CA . MET A 1 96 ? -7.244 17.386 -7.448 1.00 94.94 96 MET A CA 1
ATOM 802 C C . MET A 1 96 ? -5.957 17.879 -8.107 1.00 94.94 96 MET A C 1
ATOM 804 O O . MET A 1 96 ? -5.689 17.544 -9.257 1.00 94.94 96 MET A O 1
ATOM 808 N N . ARG A 1 97 ? -5.129 18.631 -7.372 1.00 96.69 97 ARG A N 1
ATOM 809 C CA . ARG A 1 97 ? -3.857 19.116 -7.904 1.00 96.69 97 ARG A CA 1
ATOM 810 C C . ARG A 1 97 ? -2.884 17.975 -8.219 1.00 96.69 97 ARG A C 1
ATOM 812 O O . ARG A 1 97 ? -2.210 18.037 -9.245 1.00 96.69 97 ARG A O 1
ATOM 819 N N . ILE A 1 98 ? -2.831 16.938 -7.382 1.00 96.56 98 ILE A N 1
ATOM 820 C CA . ILE A 1 98 ? -2.044 15.723 -7.651 1.00 96.56 98 ILE A CA 1
ATOM 821 C C . ILE A 1 98 ? -2.537 15.048 -8.941 1.00 96.56 98 ILE A C 1
ATOM 823 O O . ILE A 1 98 ? -1.730 14.718 -9.809 1.00 96.56 98 ILE A O 1
ATOM 827 N N . ASP A 1 99 ? -3.854 14.906 -9.109 1.00 96.12 99 ASP A N 1
ATOM 828 C CA . ASP A 1 99 ? -4.440 14.306 -10.313 1.00 96.12 99 ASP A CA 1
ATOM 829 C C . ASP A 1 99 ? -4.182 15.133 -11.587 1.00 96.12 99 ASP A C 1
ATOM 831 O O . ASP A 1 99 ? -3.908 14.568 -12.647 1.00 96.12 99 ASP A O 1
ATOM 835 N N . ASP A 1 100 ? -4.198 16.466 -11.501 1.00 96.88 100 ASP A N 1
ATOM 836 C CA . ASP A 1 100 ? -3.836 17.340 -12.623 1.00 96.88 100 ASP A CA 1
ATOM 837 C C . ASP A 1 100 ? -2.381 17.120 -13.062 1.00 96.88 100 ASP A C 1
ATOM 839 O O . ASP A 1 100 ? -2.101 17.034 -14.260 1.00 96.88 100 ASP A O 1
ATOM 843 N N . VAL A 1 101 ? -1.452 16.991 -12.106 1.00 96.88 101 VAL A N 1
ATOM 844 C CA . VAL A 1 101 ? -0.042 16.674 -12.395 1.00 96.88 101 VAL A CA 1
ATOM 845 C C . VAL A 1 101 ? 0.074 15.301 -13.057 1.00 96.88 101 VAL A C 1
ATOM 847 O O . VAL A 1 101 ? 0.748 15.167 -14.077 1.00 96.88 101 VAL A O 1
ATOM 850 N N . TRP A 1 102 ? -0.650 14.293 -12.566 1.00 95.31 102 TRP A N 1
ATOM 851 C CA . TRP A 1 102 ? -0.699 12.968 -13.195 1.00 95.31 102 TRP A CA 1
ATOM 852 C C . TRP A 1 102 ? -1.260 12.978 -14.622 1.00 95.31 102 TRP A C 1
ATOM 854 O O . TRP A 1 102 ? -0.833 12.173 -15.452 1.00 95.31 102 TRP A O 1
ATOM 864 N N . LYS A 1 103 ? -2.167 13.910 -14.934 1.00 93.88 103 LYS A N 1
ATOM 865 C CA . LYS A 1 103 ? -2.695 14.156 -16.287 1.00 93.88 103 LYS A CA 1
ATOM 866 C C . LYS A 1 103 ? -1.754 14.977 -17.181 1.00 93.88 103 LYS A C 1
ATOM 868 O O . LYS A 1 103 ? -2.081 15.205 -18.344 1.00 93.88 103 LYS A O 1
ATOM 873 N N . GLY A 1 104 ? -0.599 15.404 -16.669 1.00 93.31 104 GLY A N 1
ATOM 874 C CA . GLY A 1 104 ? 0.437 16.111 -17.425 1.00 93.31 104 GLY A CA 1
ATOM 875 C C . GLY A 1 104 ? 0.503 17.619 -17.182 1.00 93.31 104 GLY A C 1
ATOM 876 O O . GLY A 1 104 ? 1.206 18.316 -17.915 1.00 93.31 104 GLY A O 1
ATOM 877 N N . ALA A 1 105 ? -0.202 18.156 -16.181 1.00 96.31 105 ALA A N 1
ATOM 878 C CA . ALA A 1 105 ? 0.020 19.537 -15.768 1.00 96.31 105 ALA A CA 1
ATOM 879 C C . ALA A 1 105 ? 1.441 19.700 -15.203 1.00 96.31 105 ALA A C 1
ATOM 881 O O . ALA A 1 105 ? 1.918 18.870 -14.431 1.00 96.31 105 ALA A O 1
ATOM 882 N N . ALA A 1 106 ? 2.111 20.799 -15.550 1.00 94.94 106 ALA A N 1
ATOM 883 C CA . ALA A 1 106 ? 3.433 21.094 -15.010 1.00 94.94 106 ALA A CA 1
ATOM 884 C C . ALA A 1 106 ? 3.364 21.328 -13.494 1.00 94.94 106 ALA A C 1
ATOM 886 O O . ALA A 1 106 ? 2.451 22.008 -13.020 1.00 94.94 106 ALA A O 1
ATOM 887 N N . ILE A 1 107 ? 4.346 20.813 -12.752 1.00 94.44 107 ILE A N 1
ATOM 888 C CA . ILE A 1 107 ? 4.592 21.193 -11.354 1.00 94.44 107 ILE A CA 1
ATOM 889 C C . ILE A 1 107 ? 5.074 22.649 -11.325 1.00 94.44 107 ILE A C 1
ATOM 891 O O . ILE A 1 107 ? 5.962 23.025 -12.093 1.00 94.44 107 ILE A O 1
ATOM 895 N N . THR A 1 108 ? 4.512 23.465 -10.436 1.00 93.62 108 THR A N 1
ATOM 896 C CA . THR A 1 108 ? 4.846 24.891 -10.303 1.00 93.62 108 THR A CA 1
ATOM 897 C C . THR A 1 108 ? 5.506 25.193 -8.951 1.00 93.62 108 THR A C 1
ATOM 899 O O . THR A 1 108 ? 5.493 24.349 -8.048 1.00 93.62 108 THR A O 1
ATOM 902 N N . PRO A 1 109 ? 6.125 26.375 -8.763 1.00 90.50 109 PRO A N 1
ATOM 903 C CA . PRO A 1 109 ? 6.679 26.788 -7.469 1.00 90.50 109 PRO A CA 1
ATOM 904 C C . PRO A 1 109 ? 5.649 26.844 -6.328 1.00 90.50 109 PRO A C 1
ATOM 906 O O . PRO A 1 109 ? 6.018 26.676 -5.168 1.00 90.50 109 PRO A O 1
ATOM 909 N N . GLU A 1 110 ? 4.367 27.031 -6.643 1.00 90.31 110 GLU A N 1
ATOM 910 C CA . GLU A 1 110 ? 3.267 27.107 -5.673 1.00 90.31 110 GLU A CA 1
ATOM 911 C C . GLU A 1 110 ? 2.827 25.740 -5.136 1.00 90.31 110 GLU A C 1
ATOM 913 O O . GLU A 1 110 ? 2.167 25.677 -4.096 1.00 90.31 110 GLU A O 1
ATOM 918 N N . ASP A 1 111 ? 3.175 24.649 -5.823 1.00 93.94 111 ASP A N 1
ATOM 919 C CA . ASP A 1 111 ? 2.893 23.301 -5.338 1.00 93.94 111 ASP A CA 1
ATOM 920 C C . ASP A 1 111 ? 3.666 23.023 -4.043 1.00 93.94 111 ASP A C 1
ATOM 922 O O . ASP A 1 111 ? 4.806 23.458 -3.864 1.00 93.94 111 ASP A O 1
ATOM 926 N N . ASN A 1 112 ? 3.055 22.296 -3.110 1.00 91.75 112 ASN A N 1
ATOM 927 C CA . ASN A 1 112 ? 3.769 21.837 -1.922 1.00 91.75 112 ASN A CA 1
ATOM 928 C C . ASN A 1 112 ? 4.600 20.589 -2.244 1.00 91.75 112 ASN A C 1
ATOM 930 O O . ASN A 1 112 ? 4.434 19.961 -3.293 1.00 91.75 112 ASN A O 1
ATOM 934 N N . GLU A 1 113 ? 5.490 20.216 -1.326 1.00 92.94 113 GLU A N 1
ATOM 935 C CA . GLU A 1 113 ? 6.399 19.096 -1.565 1.00 92.94 113 GLU A CA 1
ATOM 936 C C . GLU A 1 113 ? 5.649 17.774 -1.759 1.00 92.94 113 GLU A C 1
ATOM 938 O O . GLU A 1 113 ? 6.051 16.971 -2.585 1.00 92.94 113 GLU A O 1
ATOM 943 N N . ILE A 1 114 ? 4.487 17.581 -1.126 1.00 93.50 114 ILE A N 1
ATOM 944 C CA . ILE A 1 114 ? 3.671 16.369 -1.302 1.00 93.50 114 ILE A CA 1
ATOM 945 C C . ILE A 1 114 ? 3.234 16.204 -2.768 1.00 93.50 114 ILE A C 1
ATOM 947 O O . ILE A 1 114 ? 3.423 15.134 -3.344 1.00 93.50 114 ILE A O 1
ATOM 951 N N . VAL A 1 115 ? 2.720 17.265 -3.405 1.00 95.50 115 VAL A N 1
ATOM 952 C CA . VAL A 1 115 ? 2.367 17.249 -4.839 1.00 95.50 115 VAL A CA 1
ATOM 953 C C . VAL A 1 115 ? 3.597 16.944 -5.700 1.00 95.50 115 VAL A C 1
ATOM 955 O O . VAL A 1 115 ? 3.517 16.127 -6.621 1.00 95.50 115 VAL A O 1
ATOM 958 N N . ARG A 1 116 ? 4.749 17.558 -5.386 1.00 94.50 116 ARG A N 1
ATOM 959 C CA . ARG A 1 116 ? 6.005 17.313 -6.116 1.00 94.50 116 ARG A CA 1
ATOM 960 C C . ARG A 1 116 ? 6.443 15.858 -6.020 1.00 94.50 116 ARG A C 1
ATOM 962 O O . ARG A 1 116 ? 6.740 15.257 -7.050 1.00 94.50 116 ARG A O 1
ATOM 969 N N . GLN A 1 117 ? 6.445 15.281 -4.818 1.00 93.94 117 GLN A N 1
ATOM 970 C CA . GLN A 1 117 ? 6.859 13.897 -4.590 1.00 93.94 117 GLN A CA 1
ATOM 971 C C . GLN A 1 117 ? 5.984 12.915 -5.386 1.00 93.94 117 GLN A C 1
ATOM 973 O O . GLN A 1 117 ? 6.530 12.016 -6.023 1.00 93.94 117 GLN A O 1
ATOM 978 N N . PHE A 1 118 ? 4.660 13.122 -5.449 1.00 95.94 118 PHE A N 1
ATOM 979 C CA . PHE A 1 118 ? 3.773 12.298 -6.282 1.00 95.94 118 PHE A CA 1
ATOM 980 C C . PHE A 1 118 ? 4.073 12.407 -7.782 1.00 95.94 118 PHE A C 1
ATOM 982 O O . PHE A 1 118 ? 4.080 11.386 -8.478 1.00 95.94 118 PHE A O 1
ATOM 989 N N . GLY A 1 119 ? 4.320 13.618 -8.289 1.00 95.69 119 GLY A N 1
ATOM 990 C CA . GLY A 1 119 ? 4.657 13.826 -9.698 1.00 95.69 119 GLY A CA 1
ATOM 991 C C . GLY A 1 119 ? 5.997 13.189 -10.071 1.00 95.69 119 GLY A C 1
ATOM 992 O O . GLY A 1 119 ? 6.052 12.372 -10.987 1.00 95.69 119 GLY A O 1
ATOM 993 N N . ILE A 1 120 ? 7.050 13.472 -9.296 1.00 95.12 120 ILE A N 1
ATOM 994 C CA . ILE A 1 120 ? 8.394 12.913 -9.515 1.00 95.12 120 ILE A CA 1
ATOM 995 C C . ILE A 1 120 ? 8.362 11.383 -9.438 1.00 95.12 120 ILE A C 1
ATOM 997 O O . ILE A 1 120 ? 8.920 10.720 -10.309 1.00 95.12 120 ILE A O 1
ATOM 1001 N N . ALA A 1 121 ? 7.680 10.815 -8.438 1.00 96.94 121 ALA A N 1
ATOM 1002 C CA . ALA A 1 121 ? 7.573 9.365 -8.281 1.00 96.94 121 ALA A CA 1
ATOM 1003 C C . ALA A 1 121 ? 6.929 8.713 -9.510 1.00 96.94 121 ALA A C 1
ATOM 1005 O O . ALA A 1 121 ? 7.400 7.689 -10.000 1.00 96.94 121 ALA A O 1
ATOM 1006 N N . THR A 1 122 ? 5.870 9.331 -10.033 1.00 95.88 122 THR A N 1
ATOM 1007 C CA . THR A 1 122 ? 5.160 8.835 -11.217 1.00 95.88 122 THR A CA 1
ATOM 1008 C C . THR A 1 122 ? 6.047 8.900 -12.458 1.00 95.88 122 THR A C 1
ATOM 1010 O O . THR A 1 122 ? 6.124 7.925 -13.201 1.00 95.88 122 THR A O 1
ATOM 1013 N N . ASP A 1 123 ? 6.763 10.005 -12.668 1.00 95.25 123 ASP A N 1
ATOM 1014 C CA . ASP A 1 123 ? 7.671 10.160 -13.809 1.00 95.25 123 ASP A CA 1
ATOM 1015 C C . ASP A 1 123 ? 8.862 9.196 -13.754 1.00 95.25 123 ASP A C 1
ATOM 1017 O O . ASP A 1 123 ? 9.278 8.652 -14.779 1.00 95.25 123 ASP A O 1
ATOM 1021 N N . GLU A 1 124 ? 9.394 8.932 -12.562 1.00 96.38 124 GLU A N 1
ATOM 1022 C CA . GLU A 1 124 ? 10.426 7.919 -12.350 1.00 96.38 124 GLU A CA 1
ATOM 1023 C C . GLU A 1 124 ? 9.884 6.499 -12.622 1.00 96.38 124 GLU A C 1
ATOM 1025 O O . GLU A 1 124 ? 10.560 5.716 -13.295 1.00 96.38 124 GLU A O 1
ATOM 1030 N N . LEU A 1 125 ? 8.651 6.177 -12.197 1.00 97.00 125 LEU A N 1
ATOM 1031 C CA . LEU A 1 125 ? 8.001 4.879 -12.460 1.00 97.00 125 LEU A CA 1
ATOM 1032 C C . LEU A 1 125 ? 7.773 4.603 -13.952 1.00 97.00 125 LEU A C 1
ATOM 1034 O O . LEU A 1 125 ? 7.871 3.448 -14.371 1.00 97.00 125 LEU A O 1
ATOM 1038 N N . ARG A 1 126 ? 7.559 5.637 -14.782 1.00 95.94 126 ARG A N 1
ATOM 1039 C CA . ARG A 1 126 ? 7.425 5.496 -16.252 1.00 95.94 126 ARG A CA 1
ATOM 1040 C C . ARG A 1 126 ? 8.644 4.844 -16.916 1.00 95.94 126 ARG A C 1
ATOM 1042 O O . ARG A 1 126 ? 8.551 4.393 -18.051 1.00 95.94 126 ARG A O 1
ATOM 1049 N N . ARG A 1 127 ? 9.795 4.789 -16.236 1.00 96.25 127 ARG A N 1
ATOM 1050 C CA . ARG A 1 127 ? 11.004 4.104 -16.727 1.00 96.25 127 ARG A CA 1
ATOM 1051 C C . ARG A 1 127 ? 10.947 2.584 -16.565 1.00 96.25 127 ARG A C 1
ATOM 1053 O O . ARG A 1 127 ? 11.732 1.887 -17.201 1.00 96.25 127 ARG A O 1
ATOM 1060 N N . PHE A 1 128 ? 10.063 2.079 -15.705 1.00 97.31 128 PHE A N 1
ATOM 1061 C CA . PHE A 1 128 ? 10.023 0.673 -15.296 1.00 97.31 128 PHE A CA 1
ATOM 1062 C C . PHE A 1 128 ? 8.770 -0.077 -15.750 1.00 97.31 128 PHE A C 1
ATOM 1064 O O . PHE A 1 128 ? 8.711 -1.296 -15.577 1.00 97.31 128 PHE A O 1
ATOM 1071 N N . ALA A 1 129 ? 7.791 0.631 -16.314 1.00 95.88 129 ALA A N 1
ATOM 1072 C CA . ALA A 1 129 ? 6.506 0.078 -16.708 1.00 95.88 129 ALA A CA 1
ATOM 1073 C C . ALA A 1 129 ? 5.964 0.753 -17.983 1.00 95.88 129 ALA A C 1
ATOM 1075 O O . ALA A 1 129 ? 6.249 1.931 -18.220 1.00 95.88 129 ALA A O 1
ATOM 1076 N N . PRO A 1 130 ? 5.188 0.027 -18.808 1.00 96.56 130 PRO A N 1
ATOM 1077 C CA . PRO A 1 130 ? 4.588 0.577 -20.018 1.00 96.56 130 PRO A CA 1
ATOM 1078 C C . PRO A 1 130 ? 3.468 1.589 -19.694 1.00 96.56 130 PRO A C 1
ATOM 1080 O O . PRO A 1 130 ? 2.920 1.561 -18.587 1.00 96.56 130 PRO A O 1
ATOM 1083 N N . PRO A 1 131 ? 3.096 2.475 -20.640 1.00 96.19 131 PRO A N 1
ATOM 1084 C CA . PRO A 1 131 ? 2.064 3.494 -20.427 1.00 96.19 131 PRO A CA 1
ATOM 1085 C C . PRO A 1 131 ? 0.732 2.941 -19.902 1.00 96.19 131 PRO A C 1
ATOM 1087 O O . PRO A 1 131 ? 0.142 3.533 -19.005 1.00 96.19 131 PRO A O 1
ATOM 1090 N N . GLU A 1 132 ? 0.301 1.778 -20.388 1.00 96.19 132 GLU A N 1
ATOM 1091 C CA . GLU A 1 132 ? -0.959 1.139 -19.999 1.00 96.19 132 GLU A CA 1
ATOM 1092 C C . GLU A 1 132 ? -0.952 0.702 -18.525 1.00 96.19 132 GLU A C 1
ATOM 1094 O O . GLU A 1 132 ? -1.968 0.806 -17.833 1.00 96.19 132 GLU A O 1
ATOM 1099 N N . TRP A 1 133 ? 0.205 0.261 -18.014 1.00 97.75 133 TRP A N 1
ATOM 1100 C CA . TRP A 1 133 ? 0.379 -0.019 -16.586 1.00 97.75 133 TRP A CA 1
ATOM 1101 C C . TRP A 1 133 ? 0.299 1.276 -15.775 1.00 97.75 133 TRP A C 1
ATOM 1103 O O . TRP A 1 133 ? -0.343 1.299 -14.728 1.00 97.75 133 TRP A O 1
ATOM 1113 N N . VAL A 1 134 ? 0.902 2.367 -16.267 1.00 97.75 134 VAL A N 1
ATOM 1114 C CA . VAL A 1 134 ? 0.881 3.665 -15.572 1.00 97.75 134 VAL A CA 1
ATOM 1115 C C . VAL A 1 134 ? -0.547 4.196 -15.483 1.00 97.75 134 VAL A C 1
ATOM 1117 O O . VAL A 1 134 ? -0.958 4.637 -14.415 1.00 97.75 134 VAL A O 1
ATOM 1120 N N . ASP A 1 135 ? -1.333 4.099 -16.553 1.00 97.12 135 ASP A N 1
ATOM 1121 C CA . ASP A 1 135 ? -2.738 4.516 -16.545 1.00 97.12 135 ASP A CA 1
ATOM 1122 C C . ASP A 1 135 ? -3.564 3.726 -15.521 1.00 97.12 135 ASP A C 1
ATOM 1124 O O . ASP A 1 135 ? -4.340 4.317 -14.759 1.00 97.12 135 ASP A O 1
ATOM 1128 N N . ARG A 1 136 ? -3.355 2.403 -15.444 1.00 97.69 136 ARG A N 1
ATOM 1129 C CA . ARG A 1 136 ? -3.987 1.543 -14.433 1.00 97.69 136 ARG A CA 1
ATOM 1130 C C . ARG A 1 136 ? -3.548 1.911 -13.015 1.00 97.69 136 ARG A C 1
ATOM 1132 O O . ARG A 1 136 ? -4.401 2.079 -12.146 1.00 97.69 136 ARG A O 1
ATOM 1139 N N . TYR A 1 137 ? -2.250 2.106 -12.796 1.00 98.12 137 TYR A N 1
ATOM 1140 C CA . TYR A 1 137 ? -1.704 2.521 -11.506 1.00 98.12 137 TYR A CA 1
ATOM 1141 C C . TYR A 1 137 ? -2.322 3.844 -11.051 1.00 98.12 137 TYR A C 1
ATOM 1143 O O . TYR A 1 137 ? -2.837 3.952 -9.939 1.00 98.12 137 TYR A O 1
ATOM 1151 N N . LEU A 1 138 ? -2.358 4.851 -11.924 1.00 97.69 138 LEU A N 1
ATOM 1152 C CA . LEU A 1 138 ? -2.964 6.147 -11.623 1.00 97.69 138 LEU A CA 1
ATOM 1153 C C . LEU A 1 138 ? -4.468 6.034 -11.347 1.00 97.69 138 LEU A C 1
ATOM 1155 O O . LEU A 1 138 ? -4.985 6.736 -10.481 1.00 97.69 138 LEU A O 1
ATOM 1159 N N . TRP A 1 139 ? -5.178 5.134 -12.031 1.00 97.56 139 TRP A N 1
ATOM 1160 C CA . TRP A 1 139 ? -6.574 4.833 -11.722 1.00 97.56 139 TRP A CA 1
ATOM 1161 C C . TRP A 1 139 ? -6.753 4.256 -10.312 1.00 97.56 139 TRP A C 1
ATOM 1163 O O . TRP A 1 139 ? -7.560 4.782 -9.546 1.00 97.56 139 TRP A O 1
ATOM 1173 N N . HIS A 1 140 ? -5.973 3.246 -9.919 1.00 98.06 140 HIS A N 1
ATOM 1174 C CA . HIS A 1 140 ? -6.053 2.685 -8.564 1.00 98.06 140 HIS A CA 1
ATOM 1175 C C . HIS A 1 140 ? -5.678 3.702 -7.479 1.00 98.06 140 HIS A C 1
ATOM 1177 O O . HIS A 1 140 ? -6.286 3.724 -6.410 1.00 98.06 140 HIS A O 1
ATOM 1183 N N . ASN A 1 141 ? -4.750 4.613 -7.767 1.00 97.44 141 ASN A N 1
ATOM 1184 C CA . ASN A 1 141 ? -4.426 5.712 -6.860 1.00 97.44 141 ASN A CA 1
ATOM 1185 C C . ASN A 1 141 ? -5.569 6.729 -6.698 1.00 97.44 141 ASN A C 1
ATOM 1187 O O . ASN A 1 141 ? -5.771 7.263 -5.607 1.00 97.44 141 ASN A O 1
ATOM 1191 N N . ARG A 1 142 ? -6.367 6.974 -7.745 1.00 96.25 142 ARG A N 1
ATOM 1192 C CA . ARG A 1 142 ? -7.589 7.792 -7.624 1.00 96.25 142 ARG A CA 1
ATOM 1193 C C . ARG A 1 142 ? -8.626 7.125 -6.726 1.00 96.25 142 ARG A C 1
ATOM 1195 O O . ARG A 1 142 ? -9.251 7.822 -5.932 1.00 96.25 142 ARG A O 1
ATOM 1202 N N . LEU A 1 143 ? -8.779 5.800 -6.814 1.00 96.31 143 LEU A N 1
ATOM 1203 C CA . LEU A 1 143 ? -9.657 5.050 -5.907 1.00 96.31 143 LEU A CA 1
ATOM 1204 C C . LEU A 1 143 ? -9.184 5.171 -4.456 1.00 96.31 143 LEU A C 1
ATOM 1206 O O . LEU A 1 143 ? -10.003 5.397 -3.570 1.00 96.31 143 LEU A O 1
ATOM 1210 N N . PHE A 1 144 ? -7.873 5.099 -4.217 1.00 95.38 144 PHE A N 1
ATOM 1211 C CA . PHE A 1 144 ? -7.293 5.349 -2.897 1.00 95.38 144 PHE A CA 1
ATOM 1212 C C . PHE A 1 144 ? -7.639 6.746 -2.364 1.00 95.38 144 PHE A C 1
ATOM 1214 O O . PHE A 1 144 ? -8.146 6.872 -1.249 1.00 95.38 144 PHE A O 1
ATOM 1221 N N . PHE A 1 145 ? -7.477 7.793 -3.177 1.00 93.88 145 PHE A N 1
ATOM 1222 C CA . PHE A 1 145 ? -7.864 9.152 -2.789 1.00 93.88 145 PHE A CA 1
ATOM 1223 C C . PHE A 1 145 ? -9.373 9.317 -2.549 1.00 93.88 145 PHE A C 1
ATOM 1225 O O . PHE A 1 145 ? -9.776 10.031 -1.631 1.00 93.88 145 PHE A O 1
ATOM 1232 N N . GLU A 1 146 ? -10.221 8.640 -3.327 1.00 93.62 146 GLU A N 1
ATOM 1233 C CA . GLU A 1 146 ? -11.665 8.566 -3.069 1.00 93.62 146 GLU A CA 1
ATOM 1234 C C . GLU A 1 146 ? -11.970 7.912 -1.713 1.00 93.62 146 GLU A C 1
ATOM 1236 O O . GLU A 1 146 ? -12.828 8.388 -0.961 1.00 93.62 146 GLU A O 1
ATOM 1241 N N . GLY A 1 147 ? -11.226 6.857 -1.375 1.00 94.06 147 GLY A N 1
ATOM 1242 C CA . GLY A 1 147 ? -11.250 6.226 -0.062 1.00 94.06 147 GLY A CA 1
ATOM 1243 C C . GLY A 1 147 ? -10.929 7.219 1.052 1.00 94.06 147 GLY A C 1
ATOM 1244 O O . GLY A 1 147 ? -11.733 7.363 1.970 1.00 94.06 147 GLY A O 1
ATOM 1245 N N . ILE A 1 148 ? -9.812 7.950 0.947 1.00 91.75 148 ILE A N 1
ATOM 1246 C CA . ILE A 1 148 ? -9.395 8.942 1.958 1.00 91.75 148 ILE A CA 1
ATOM 1247 C C . ILE A 1 148 ? -10.489 9.992 2.177 1.00 91.75 148 ILE A C 1
ATOM 1249 O O . ILE A 1 148 ? -10.803 10.346 3.312 1.00 91.75 148 ILE A O 1
ATOM 1253 N N . MET A 1 149 ? -11.109 10.486 1.101 1.00 90.75 149 MET A N 1
ATOM 1254 C CA . MET A 1 149 ? -12.213 11.447 1.213 1.00 90.75 149 MET A CA 1
ATOM 1255 C C . MET A 1 149 ? -13.432 10.849 1.927 1.00 90.75 149 MET A C 1
ATOM 1257 O O . MET A 1 149 ? -14.086 11.538 2.714 1.00 90.75 149 MET A O 1
ATOM 1261 N N . SER A 1 150 ? -13.729 9.573 1.670 1.00 92.00 150 SER A N 1
ATOM 1262 C CA . SER A 1 150 ? -14.811 8.847 2.340 1.00 92.00 150 SER A CA 1
ATOM 1263 C C . SER A 1 150 ? -14.513 8.684 3.831 1.00 92.00 150 SER A C 1
ATOM 1265 O O . SER A 1 150 ? -15.342 9.029 4.668 1.00 92.00 150 SER A O 1
ATOM 1267 N N . GLU A 1 151 ? -13.308 8.245 4.183 1.00 91.69 151 GLU A N 1
ATOM 1268 C CA . GLU A 1 151 ? -12.861 8.103 5.569 1.00 91.69 151 GLU A CA 1
ATOM 1269 C C . GLU A 1 151 ? -12.877 9.436 6.329 1.00 91.69 151 GLU A C 1
ATOM 1271 O O . GLU A 1 151 ? -13.439 9.525 7.424 1.00 91.69 151 GLU A O 1
ATOM 1276 N N . ALA A 1 152 ? -12.363 10.508 5.718 1.00 89.00 152 ALA A N 1
ATOM 1277 C CA . ALA A 1 152 ? -12.413 11.853 6.284 1.00 89.00 152 ALA A CA 1
ATOM 1278 C C . ALA A 1 152 ? -13.854 12.302 6.587 1.00 89.00 152 ALA A C 1
ATOM 1280 O O . ALA A 1 152 ? -14.092 12.965 7.598 1.00 89.00 152 ALA A O 1
ATOM 1281 N N . TYR A 1 153 ? -14.832 11.920 5.757 1.00 89.25 153 TYR A N 1
ATOM 1282 C CA . TYR A 1 153 ? -16.243 12.211 6.011 1.00 89.25 153 TYR A CA 1
ATOM 1283 C C . TYR A 1 153 ? -16.776 11.486 7.256 1.00 89.25 153 TYR A C 1
ATOM 1285 O O . TYR A 1 153 ? -17.392 12.134 8.107 1.00 89.25 153 TYR A O 1
ATOM 1293 N N . TYR A 1 154 ? -16.532 10.179 7.387 1.00 92.06 154 TYR A N 1
ATOM 1294 C CA . TYR A 1 154 ? -16.987 9.395 8.544 1.00 92.06 154 TYR A CA 1
ATOM 1295 C C . TYR A 1 154 ? -16.340 9.879 9.845 1.00 92.06 154 TYR A C 1
ATOM 1297 O O . TYR A 1 154 ? -17.051 10.154 10.815 1.00 92.06 154 TYR A O 1
ATOM 1305 N N . ASN A 1 155 ? -15.025 10.114 9.823 1.00 89.62 155 ASN A N 1
ATOM 1306 C CA . ASN A 1 155 ? -14.284 10.657 10.959 1.00 89.62 155 ASN A CA 1
ATOM 1307 C C . ASN A 1 155 ? -14.779 12.062 11.342 1.00 89.62 155 ASN A C 1
ATOM 1309 O O . ASN A 1 155 ? -15.015 12.336 12.516 1.00 89.62 155 ASN A O 1
ATOM 1313 N N . PHE A 1 156 ? -15.032 12.945 10.367 1.00 87.62 156 PHE A N 1
ATOM 1314 C CA . PHE A 1 156 ? -15.583 14.279 10.636 1.00 87.62 156 PHE A CA 1
ATOM 1315 C C . PHE A 1 156 ? -16.994 14.231 11.239 1.00 87.62 156 PHE A C 1
ATOM 1317 O O . PHE A 1 156 ? -17.332 15.030 12.114 1.00 87.62 156 PHE A O 1
ATOM 1324 N N . LYS A 1 157 ? -17.844 13.318 10.756 1.00 91.00 157 LYS A N 1
ATOM 1325 C CA . LYS A 1 157 ? -19.205 13.125 11.275 1.00 91.00 157 LYS A CA 1
ATOM 1326 C C . LYS A 1 157 ? -19.238 12.349 12.588 1.00 91.00 157 LYS A C 1
ATOM 1328 O O . LYS A 1 157 ? -20.272 12.387 13.252 1.00 91.00 157 LYS A O 1
ATOM 1333 N N . ASN A 1 158 ? -18.134 11.700 12.954 1.00 92.00 158 ASN A N 1
ATOM 1334 C CA . ASN A 1 158 ? -18.020 10.801 14.093 1.00 92.00 158 ASN A CA 1
ATOM 1335 C C . ASN A 1 158 ? -19.126 9.730 14.086 1.00 92.00 158 ASN A C 1
ATOM 1337 O O . ASN A 1 158 ? -19.844 9.537 15.069 1.00 92.00 158 ASN A O 1
ATOM 1341 N N . ILE A 1 159 ? -19.312 9.091 12.930 1.00 94.50 159 ILE A N 1
ATOM 1342 C CA . ILE A 1 159 ? -20.279 8.007 12.738 1.00 94.50 159 ILE A CA 1
ATOM 1343 C C . ILE A 1 159 ? -19.538 6.743 12.323 1.00 94.50 159 ILE A C 1
ATOM 1345 O O . ILE A 1 159 ? -18.589 6.806 11.550 1.00 94.50 159 ILE A O 1
ATOM 1349 N N . TYR A 1 160 ? -19.991 5.597 12.818 1.00 94.94 160 TYR A N 1
ATOM 1350 C CA . TYR A 1 160 ? -19.470 4.305 12.390 1.00 94.94 160 TYR A CA 1
ATOM 1351 C C . TYR A 1 160 ? -20.265 3.803 11.177 1.00 94.94 160 TYR A C 1
ATOM 1353 O O . TYR A 1 160 ? -21.500 3.806 11.240 1.00 94.94 160 TYR A O 1
ATOM 1361 N N . PRO A 1 161 ? -19.599 3.366 10.096 1.00 96.12 161 PRO A N 1
ATOM 1362 C CA . PRO A 1 161 ? -20.256 2.644 9.009 1.00 96.12 161 PRO A CA 1
ATOM 1363 C C . PRO A 1 161 ? -20.750 1.261 9.471 1.00 96.12 161 PRO A C 1
ATOM 1365 O O . PRO A 1 161 ? -20.354 0.761 10.529 1.00 96.12 161 PRO A O 1
ATOM 1368 N N . SER A 1 162 ? -21.581 0.609 8.655 1.00 96.06 162 SER A N 1
ATOM 1369 C CA . SER A 1 162 ? -21.752 -0.849 8.732 1.00 96.06 162 SER A CA 1
ATOM 1370 C C . SER A 1 162 ? -20.437 -1.580 8.420 1.00 96.06 162 SER A C 1
ATOM 1372 O O . SER A 1 162 ? -19.486 -0.993 7.900 1.00 96.06 162 SER A O 1
ATOM 1374 N N . VAL A 1 163 ? -20.362 -2.880 8.728 1.00 95.62 163 VAL A N 1
ATOM 1375 C CA . VAL A 1 163 ? -19.159 -3.682 8.433 1.00 95.62 163 VAL A CA 1
ATOM 1376 C C . VAL A 1 163 ? -18.919 -3.752 6.923 1.00 95.62 163 VAL A C 1
ATOM 1378 O O . VAL A 1 163 ? -17.778 -3.671 6.481 1.00 95.62 163 VAL A O 1
ATOM 1381 N N . GLU A 1 164 ? -19.982 -3.860 6.131 1.00 95.75 164 GLU A N 1
ATOM 1382 C CA . GLU A 1 164 ? -19.928 -3.920 4.673 1.00 95.75 164 GLU A CA 1
ATOM 1383 C C . GLU A 1 164 ? -19.431 -2.598 4.072 1.00 95.75 164 GLU A C 1
ATOM 1385 O O . GLU A 1 164 ? -18.490 -2.601 3.281 1.00 95.75 164 GLU A O 1
ATOM 1390 N N . GLU A 1 165 ? -19.985 -1.462 4.510 1.00 96.69 165 GLU A N 1
ATOM 1391 C CA . GLU A 1 165 ? -19.518 -0.133 4.089 1.00 96.69 165 GLU A CA 1
ATOM 1392 C C . GLU A 1 165 ? -18.064 0.118 4.509 1.00 96.69 165 GLU A C 1
ATOM 1394 O O . GLU A 1 165 ? -17.283 0.671 3.736 1.00 96.69 165 GLU A O 1
ATOM 1399 N N . TYR A 1 166 ? -17.677 -0.315 5.715 1.00 97.50 166 TYR A N 1
ATOM 1400 C CA . TYR A 1 166 ? -16.286 -0.254 6.159 1.00 97.50 166 TYR A CA 1
ATOM 1401 C C . TYR A 1 166 ? -15.369 -1.048 5.222 1.00 97.50 166 TYR A C 1
ATOM 1403 O O . TYR A 1 166 ? -14.323 -0.531 4.843 1.00 97.50 166 TYR A O 1
ATOM 1411 N N . ILE A 1 167 ? -15.739 -2.273 4.830 1.00 96.62 167 ILE A N 1
ATOM 1412 C CA . ILE A 1 167 ? -14.913 -3.103 3.938 1.00 96.62 167 ILE A CA 1
ATOM 1413 C C . ILE A 1 167 ? -14.715 -2.404 2.588 1.00 96.62 167 ILE A C 1
ATOM 1415 O O . ILE A 1 167 ? -13.591 -2.369 2.088 1.00 96.62 167 ILE A O 1
ATOM 1419 N N . ASP A 1 168 ? -15.768 -1.807 2.027 1.00 95.69 168 ASP A N 1
ATOM 1420 C CA . ASP A 1 168 ? -15.692 -1.088 0.750 1.00 95.69 168 ASP A CA 1
ATOM 1421 C C . ASP A 1 168 ? -14.809 0.168 0.831 1.00 95.69 168 ASP A C 1
ATOM 1423 O O . ASP A 1 168 ? -14.051 0.458 -0.099 1.00 95.69 168 ASP A O 1
ATOM 1427 N N . ILE A 1 169 ? -14.877 0.911 1.941 1.00 96.31 169 ILE A N 1
ATOM 1428 C CA . ILE A 1 169 ? -14.024 2.087 2.160 1.00 96.31 169 ILE A CA 1
ATOM 1429 C C . ILE A 1 169 ? -12.581 1.653 2.425 1.00 96.31 169 ILE A C 1
ATOM 1431 O O . ILE A 1 169 ? -11.666 2.205 1.815 1.00 96.31 169 ILE A O 1
ATOM 1435 N N . ARG A 1 170 ? -12.362 0.651 3.285 1.00 96.75 170 ARG A N 1
ATOM 1436 C CA . ARG A 1 170 ? -11.021 0.184 3.660 1.00 96.75 170 ARG A CA 1
ATOM 1437 C C . ARG A 1 170 ? -10.276 -0.434 2.491 1.00 96.75 170 ARG A C 1
ATOM 1439 O O . ARG A 1 170 ? -9.069 -0.255 2.381 1.00 96.75 170 ARG A O 1
ATOM 1446 N N . ASP A 1 171 ? -10.977 -1.118 1.591 1.00 95.44 171 ASP A N 1
ATOM 1447 C CA . ASP A 1 171 ? -10.380 -1.623 0.354 1.00 95.44 171 ASP A CA 1
ATOM 1448 C C . ASP A 1 171 ? -9.730 -0.503 -0.468 1.00 95.44 171 ASP A C 1
ATOM 1450 O O . ASP A 1 171 ? -8.613 -0.651 -0.968 1.00 95.44 171 ASP A O 1
ATOM 1454 N N . LYS A 1 172 ? -10.412 0.646 -0.541 1.00 96.12 172 LYS A N 1
ATOM 1455 C CA . LYS A 1 172 ? -9.890 1.851 -1.182 1.00 96.12 172 LYS A CA 1
ATOM 1456 C C . LYS A 1 172 ? -8.769 2.471 -0.351 1.00 96.12 172 LYS A C 1
ATOM 1458 O O . LYS A 1 172 ? -7.695 2.700 -0.897 1.00 96.12 172 LYS A O 1
ATOM 1463 N N . THR A 1 173 ? -8.970 2.711 0.948 1.00 94.25 173 THR A N 1
ATOM 1464 C CA . THR A 1 173 ? -7.988 3.428 1.790 1.00 94.25 173 THR A CA 1
ATOM 1465 C C . THR A 1 173 ? -6.720 2.633 2.076 1.00 94.25 173 THR A C 1
ATOM 1467 O O . THR A 1 173 ? -5.678 3.230 2.305 1.00 94.25 173 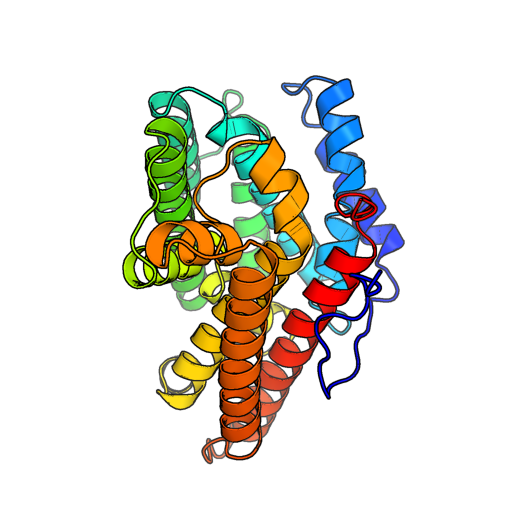THR A O 1
ATOM 1470 N N . MET A 1 174 ? -6.739 1.302 1.979 1.00 94.38 174 MET A N 1
ATOM 1471 C CA . MET A 1 174 ? -5.505 0.512 2.005 1.00 94.38 174 MET A CA 1
ATOM 1472 C C . MET A 1 174 ? -4.714 0.634 0.691 1.00 94.38 174 MET A C 1
ATOM 1474 O O . MET A 1 174 ? -3.507 0.403 0.667 1.00 94.38 174 MET A O 1
ATOM 1478 N N . GLY A 1 175 ? -5.369 0.966 -0.426 1.00 95.06 175 GLY A N 1
ATOM 1479 C CA . GLY A 1 175 ? -4.708 1.067 -1.728 1.00 95.06 175 GLY A CA 1
ATOM 1480 C C . GLY A 1 175 ? -4.154 -0.271 -2.232 1.00 95.06 175 GLY A C 1
ATOM 1481 O O . GLY A 1 175 ? -3.171 -0.290 -2.972 1.00 95.06 175 GLY A O 1
ATOM 1482 N N . GLY A 1 176 ? -4.770 -1.3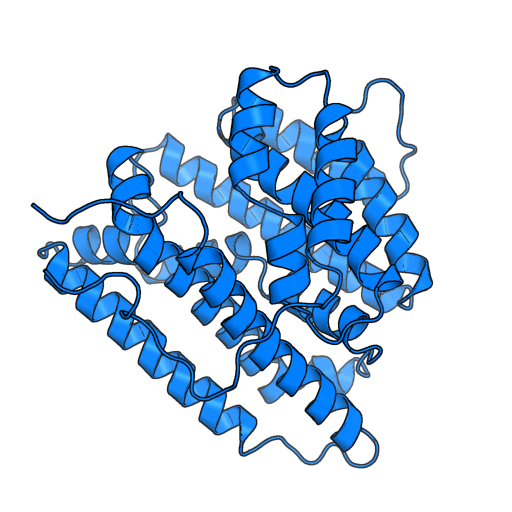97 -1.845 1.00 95.56 176 GLY A N 1
ATOM 1483 C CA . GLY A 1 176 ? -4.282 -2.751 -2.147 1.00 95.56 176 GLY A CA 1
ATOM 1484 C C . GLY A 1 176 ? -4.022 -2.996 -3.637 1.00 95.56 176 GLY A C 1
ATOM 1485 O O . GLY A 1 176 ? -3.020 -3.604 -3.997 1.00 95.56 176 GLY A O 1
ATOM 1486 N N . GLN A 1 177 ? -4.868 -2.452 -4.515 1.00 97.25 177 GLN A N 1
ATOM 1487 C CA . GLN A 1 177 ? -4.677 -2.553 -5.966 1.00 97.25 177 GLN A CA 1
ATOM 1488 C C . GLN A 1 177 ? -3.421 -1.811 -6.447 1.00 97.25 177 GLN A C 1
ATOM 1490 O O . GLN A 1 177 ? -2.632 -2.377 -7.196 1.00 97.25 177 GLN A O 1
ATOM 1495 N N . ALA A 1 178 ? -3.188 -0.583 -5.972 1.00 97.88 178 ALA A N 1
ATOM 1496 C CA . ALA A 1 178 ? -1.998 0.192 -6.330 1.00 97.88 178 ALA A CA 1
ATOM 1497 C C . ALA A 1 178 ? -0.712 -0.459 -5.786 1.00 97.88 178 ALA A C 1
ATOM 1499 O O . ALA A 1 178 ? 0.313 -0.483 -6.465 1.00 97.88 178 ALA A O 1
ATOM 1500 N N . LEU A 1 179 ? -0.771 -1.049 -4.588 1.00 98.25 179 LEU A N 1
ATOM 1501 C CA . LEU A 1 179 ? 0.320 -1.839 -4.007 1.00 98.25 179 LEU A CA 1
ATOM 1502 C C . LEU A 1 179 ? 0.652 -3.079 -4.844 1.00 98.25 179 LEU A C 1
ATOM 1504 O O . LEU A 1 179 ? 1.817 -3.385 -5.111 1.00 98.25 179 LEU A O 1
ATOM 1508 N N . CYS A 1 180 ? -0.383 -3.778 -5.296 1.00 98.38 180 CYS A N 1
ATOM 1509 C CA . CYS A 1 180 ? -0.256 -4.912 -6.193 1.00 98.38 180 CYS A CA 1
ATOM 1510 C C . CYS A 1 180 ? 0.250 -4.511 -7.583 1.00 98.38 180 CYS A C 1
ATOM 1512 O O . CYS A 1 180 ? 1.017 -5.271 -8.163 1.00 98.38 180 CYS A O 1
ATOM 1514 N N . ASP A 1 181 ? -0.079 -3.328 -8.100 1.00 98.56 181 ASP A N 1
ATOM 1515 C CA . ASP A 1 181 ? 0.538 -2.828 -9.333 1.00 98.56 181 ASP A CA 1
ATOM 1516 C C . ASP A 1 181 ? 2.041 -2.588 -9.124 1.00 98.56 181 ASP A C 1
ATOM 1518 O O . ASP A 1 181 ? 2.869 -3.041 -9.915 1.00 98.56 181 ASP A O 1
ATOM 1522 N N . LEU A 1 182 ? 2.430 -1.918 -8.029 1.00 98.62 182 LEU A N 1
ATOM 1523 C CA . LEU A 1 182 ? 3.844 -1.695 -7.691 1.00 98.62 182 LEU A CA 1
ATOM 1524 C C . LEU A 1 182 ? 4.615 -3.002 -7.493 1.00 98.62 182 LEU A C 1
ATOM 1526 O O . LEU A 1 182 ? 5.825 -3.044 -7.701 1.00 98.62 182 LEU A O 1
ATOM 1530 N N . THR A 1 183 ? 3.922 -4.080 -7.139 1.00 98.50 183 THR A N 1
ATOM 1531 C CA . THR A 1 183 ? 4.513 -5.412 -7.014 1.00 98.50 183 THR A CA 1
ATOM 1532 C C . THR A 1 183 ? 4.945 -5.981 -8.372 1.00 98.50 183 THR A C 1
ATOM 1534 O O . THR A 1 183 ? 5.979 -6.645 -8.447 1.00 98.50 183 THR A O 1
ATOM 1537 N N . GLU A 1 184 ? 4.251 -5.666 -9.471 1.00 98.31 184 GLU A N 1
ATOM 1538 C CA . GLU A 1 184 ? 4.714 -5.992 -10.833 1.00 98.31 184 GLU A CA 1
ATOM 1539 C C . GLU A 1 184 ? 6.011 -5.244 -11.166 1.00 98.31 184 GLU A C 1
ATOM 1541 O O . GLU A 1 184 ? 6.956 -5.818 -11.710 1.00 98.31 184 GLU A O 1
ATOM 1546 N N . VAL A 1 185 ? 6.105 -3.969 -10.771 1.00 98.25 185 VAL A N 1
ATOM 1547 C CA . VAL A 1 185 ? 7.334 -3.180 -10.926 1.00 98.25 185 VAL A CA 1
ATOM 1548 C C . VAL A 1 185 ? 8.457 -3.777 -10.082 1.00 98.25 185 VAL A C 1
ATOM 1550 O O . VAL A 1 185 ? 9.529 -4.049 -10.619 1.00 98.25 185 VAL A O 1
ATOM 1553 N N . ALA A 1 186 ? 8.224 -4.027 -8.797 1.00 97.69 186 ALA A N 1
ATOM 1554 C CA . ALA A 1 186 ? 9.206 -4.573 -7.866 1.00 97.69 186 ALA A CA 1
ATOM 1555 C C . ALA A 1 186 ? 9.753 -5.941 -8.308 1.00 97.69 186 ALA A C 1
ATOM 1557 O O . ALA A 1 186 ? 10.955 -6.183 -8.227 1.00 97.69 186 ALA A O 1
ATOM 1558 N N . SER A 1 187 ? 8.883 -6.808 -8.827 1.00 96.00 187 SER A N 1
ATOM 1559 C CA . SER A 1 187 ? 9.238 -8.146 -9.314 1.00 96.00 187 SER A CA 1
ATOM 1560 C C . SER A 1 187 ? 9.751 -8.171 -10.759 1.00 96.00 187 SER A C 1
ATOM 1562 O O . SER A 1 187 ? 10.000 -9.252 -11.293 1.00 96.00 187 SER A O 1
ATOM 1564 N N . CYS A 1 188 ? 9.903 -7.012 -11.413 1.00 96.38 188 CYS A N 1
ATOM 1565 C CA . CYS A 1 188 ? 10.264 -6.897 -12.833 1.00 96.38 188 CYS A CA 1
ATOM 1566 C C . CYS A 1 188 ? 9.327 -7.676 -13.772 1.00 96.38 188 CYS A C 1
ATOM 1568 O O . CYS A 1 188 ? 9.760 -8.148 -14.821 1.00 96.38 188 CYS A O 1
ATOM 1570 N N . THR A 1 189 ? 8.062 -7.821 -13.385 1.00 94.31 189 THR A N 1
ATOM 1571 C CA . THR A 1 189 ? 7.103 -8.726 -14.017 1.00 94.31 189 THR A CA 1
ATOM 1572 C C . THR A 1 189 ? 5.782 -8.005 -14.234 1.00 94.31 189 THR A C 1
ATOM 1574 O O . THR A 1 189 ? 4.852 -8.129 -13.442 1.00 94.31 189 THR A O 1
ATOM 1577 N N . ILE A 1 190 ? 5.713 -7.212 -15.304 1.00 97.19 190 ILE A N 1
ATOM 1578 C CA . ILE A 1 190 ? 4.448 -6.620 -15.750 1.00 97.19 190 ILE A CA 1
ATOM 1579 C C . ILE A 1 190 ? 3.628 -7.729 -16.399 1.00 97.19 190 ILE A C 1
ATOM 1581 O O . ILE A 1 190 ? 4.032 -8.269 -17.430 1.00 97.19 190 ILE A O 1
ATOM 1585 N N . LEU A 1 191 ? 2.500 -8.084 -15.788 1.00 97.44 191 LEU A N 1
ATOM 1586 C CA . LEU A 1 191 ? 1.668 -9.161 -16.302 1.00 97.44 191 LEU A CA 1
ATOM 1587 C C . LEU A 1 191 ? 0.913 -8.700 -17.557 1.00 97.44 191 LEU A C 1
ATOM 1589 O O . LEU A 1 191 ? 0.452 -7.553 -17.609 1.00 97.44 191 LEU A O 1
ATOM 1593 N N . PRO A 1 192 ? 0.701 -9.591 -18.543 1.00 97.31 192 PRO A N 1
ATOM 1594 C CA . PRO A 1 192 ? -0.281 -9.358 -19.593 1.00 97.31 192 PRO A CA 1
ATOM 1595 C C . PRO A 1 192 ? -1.644 -9.000 -18.995 1.00 97.31 192 PRO A C 1
ATOM 1597 O O . PRO A 1 192 ? -2.057 -9.543 -17.963 1.00 97.31 192 PRO A O 1
ATOM 1600 N N . TYR A 1 193 ? -2.356 -8.077 -19.637 1.00 95.56 193 TYR A N 1
ATOM 1601 C CA . TYR A 1 193 ? -3.570 -7.489 -19.073 1.00 95.56 193 TYR A CA 1
ATOM 1602 C C . TYR A 1 193 ? -4.670 -8.537 -18.836 1.00 95.56 193 TYR A C 1
ATOM 1604 O O . TYR A 1 193 ? -5.362 -8.503 -17.820 1.00 95.56 193 TYR A O 1
ATOM 1612 N N . GLU A 1 194 ? -4.783 -9.522 -19.722 1.00 97.19 194 GLU A N 1
ATOM 1613 C CA . GLU A 1 194 ? -5.692 -10.661 -19.614 1.00 97.19 194 GLU A CA 1
ATOM 1614 C C . GLU A 1 194 ? -5.394 -11.565 -18.409 1.00 97.19 194 GLU A C 1
ATOM 1616 O O . GLU A 1 194 ? -6.323 -12.068 -17.775 1.00 97.19 194 GLU A O 1
ATOM 1621 N N . ILE A 1 195 ? -4.117 -11.726 -18.045 1.00 98.19 195 ILE A N 1
ATOM 1622 C CA . ILE A 1 195 ? -3.703 -12.484 -16.859 1.00 98.19 195 ILE A CA 1
ATOM 1623 C C . ILE A 1 195 ? -3.996 -11.672 -15.609 1.00 98.19 195 ILE A C 1
ATOM 1625 O O . ILE A 1 195 ? -4.575 -12.195 -14.658 1.00 98.19 195 ILE A O 1
ATOM 1629 N N . TYR A 1 196 ? -3.656 -10.383 -15.618 1.00 97.56 196 TYR A N 1
ATOM 1630 C CA . TYR A 1 196 ? -3.960 -9.498 -14.502 1.00 97.56 196 TYR A CA 1
ATOM 1631 C C . TYR A 1 196 ? -5.461 -9.481 -14.187 1.00 97.56 196 TYR A C 1
ATOM 1633 O O . TYR A 1 196 ? -5.854 -9.578 -13.025 1.00 97.56 196 TYR A O 1
ATOM 1641 N N . LEU A 1 197 ? -6.312 -9.405 -15.215 1.00 97.81 197 LEU A N 1
ATOM 1642 C CA . LEU A 1 197 ? -7.769 -9.424 -15.074 1.00 97.81 197 LEU A CA 1
ATOM 1643 C C . LEU A 1 197 ? -8.351 -10.808 -14.767 1.00 97.81 197 LEU A C 1
ATOM 1645 O O . LEU A 1 197 ? -9.552 -10.913 -14.499 1.00 97.81 197 LEU A O 1
ATOM 1649 N N . HIS A 1 198 ? -7.543 -11.870 -14.782 1.00 98.62 198 HIS A N 1
ATOM 1650 C CA . HIS A 1 198 ? -8.030 -13.204 -14.477 1.00 98.62 198 HIS A CA 1
ATOM 1651 C C . HIS A 1 198 ? -8.662 -13.228 -13.068 1.00 98.62 198 HIS A C 1
ATOM 1653 O O . HIS A 1 198 ? -8.038 -12.754 -12.112 1.00 98.62 198 HIS A O 1
ATOM 1659 N N . PRO A 1 199 ? -9.861 -13.822 -12.878 1.00 98.62 199 PRO A N 1
ATOM 1660 C CA . PRO A 1 199 ? -10.586 -13.761 -11.604 1.00 98.62 199 PRO A CA 1
ATOM 1661 C C . PRO A 1 199 ? -9.776 -14.221 -10.386 1.00 98.62 199 PRO A C 1
ATOM 1663 O O . PRO A 1 199 ? -9.876 -13.626 -9.316 1.00 98.62 199 PRO A O 1
ATOM 1666 N N . THR A 1 200 ? -8.938 -15.252 -10.546 1.00 98.69 200 THR A N 1
ATOM 1667 C CA . THR A 1 200 ? -8.032 -15.711 -9.478 1.00 98.69 200 THR A CA 1
ATOM 1668 C C . THR A 1 200 ? -7.022 -14.639 -9.071 1.00 98.69 200 THR A C 1
ATOM 1670 O O . THR A 1 200 ? -6.810 -14.443 -7.878 1.00 98.69 200 THR A O 1
ATOM 1673 N N . ILE A 1 201 ? -6.429 -13.926 -10.034 1.00 98.62 201 ILE A N 1
ATOM 1674 C CA . ILE A 1 201 ? -5.438 -12.878 -9.764 1.00 98.62 201 ILE A CA 1
ATOM 1675 C C . ILE A 1 201 ? -6.119 -11.675 -9.111 1.00 98.62 201 ILE A C 1
ATOM 1677 O O . ILE A 1 201 ? -5.675 -11.214 -8.064 1.00 98.62 201 ILE A O 1
ATOM 1681 N N . GLN A 1 202 ? -7.272 -11.249 -9.633 1.00 98.56 202 GLN A N 1
ATOM 1682 C CA . GLN A 1 202 ? -8.069 -10.181 -9.022 1.00 98.56 202 GLN A CA 1
ATOM 1683 C C . GLN A 1 202 ? -8.495 -10.514 -7.587 1.00 98.56 202 GLN A C 1
ATOM 1685 O O . GLN A 1 202 ? -8.451 -9.652 -6.707 1.00 98.56 202 GLN A O 1
ATOM 1690 N N . ARG A 1 203 ? -8.862 -11.772 -7.306 1.00 98.62 203 ARG A N 1
ATOM 1691 C CA . ARG A 1 203 ? -9.193 -12.190 -5.940 1.00 98.62 203 ARG A CA 1
ATOM 1692 C C . ARG A 1 203 ? -7.967 -12.183 -5.028 1.00 98.62 203 ARG A C 1
ATOM 1694 O O . ARG A 1 203 ? -8.097 -11.735 -3.896 1.00 98.62 203 ARG A O 1
ATOM 1701 N N . ILE A 1 204 ? -6.797 -12.611 -5.506 1.00 98.75 204 ILE A N 1
ATOM 1702 C CA . ILE A 1 204 ? -5.532 -12.515 -4.757 1.00 98.75 204 ILE A C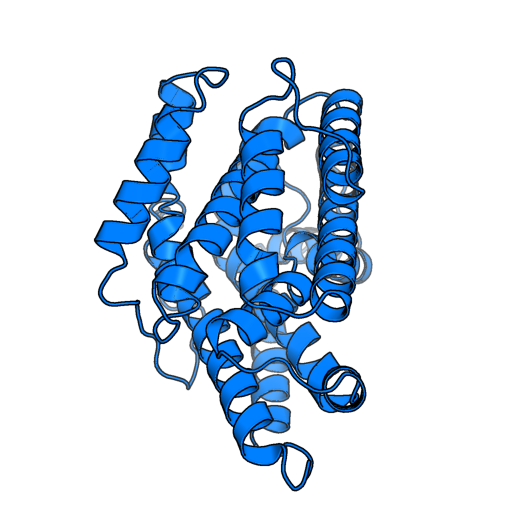A 1
ATOM 1703 C C . ILE A 1 204 ? -5.222 -11.054 -4.398 1.00 98.75 204 ILE A C 1
ATOM 1705 O O . ILE A 1 204 ? -4.970 -10.775 -3.230 1.00 98.75 204 ILE A O 1
ATOM 1709 N N . ILE A 1 205 ? -5.330 -10.130 -5.359 1.00 98.56 205 ILE A N 1
ATOM 1710 C CA . ILE A 1 205 ? -5.112 -8.684 -5.156 1.00 98.56 205 ILE A CA 1
ATOM 1711 C C . ILE A 1 205 ? -6.078 -8.114 -4.106 1.00 98.56 205 ILE A C 1
ATOM 1713 O O . ILE A 1 205 ? -5.685 -7.368 -3.206 1.00 98.56 205 ILE A O 1
ATOM 1717 N N . LYS A 1 206 ? -7.359 -8.491 -4.185 1.00 98.44 206 LYS A N 1
ATOM 1718 C CA . LYS A 1 206 ? -8.371 -8.075 -3.205 1.00 98.44 206 LYS A CA 1
ATOM 1719 C C . LYS A 1 206 ? -8.033 -8.588 -1.801 1.00 98.44 206 LYS A C 1
ATOM 1721 O O . LYS A 1 206 ? -8.083 -7.840 -0.829 1.00 98.44 206 LYS A O 1
ATOM 1726 N N . LEU A 1 207 ? -7.663 -9.865 -1.700 1.00 98.62 207 LEU A N 1
ATOM 1727 C CA . LEU A 1 207 ? -7.304 -10.500 -0.434 1.00 98.62 207 LEU A CA 1
ATOM 1728 C C . LEU A 1 207 ? -6.056 -9.871 0.188 1.00 98.62 207 LEU A C 1
ATOM 1730 O O . LEU A 1 207 ? -6.051 -9.645 1.393 1.00 98.62 207 LEU A O 1
ATOM 1734 N N . SER A 1 208 ? -5.030 -9.532 -0.597 1.00 98.31 208 SER A N 1
ATOM 1735 C CA . SER A 1 208 ? -3.846 -8.850 -0.062 1.00 98.31 208 SER A CA 1
ATOM 1736 C C . SER A 1 208 ? -4.180 -7.484 0.532 1.00 98.31 208 SER A C 1
ATOM 1738 O O . SER A 1 208 ? -3.686 -7.166 1.612 1.00 98.31 208 SER A O 1
ATOM 1740 N N . GLY A 1 209 ? -5.071 -6.717 -0.110 1.00 97.94 209 GLY A N 1
ATOM 1741 C CA . GLY A 1 209 ? -5.579 -5.460 0.445 1.00 97.94 209 GLY A CA 1
ATOM 1742 C C . GLY A 1 209 ? -6.271 -5.661 1.795 1.00 97.94 209 GLY A C 1
ATOM 1743 O O . GLY A 1 209 ? -5.946 -4.979 2.762 1.00 97.94 209 GLY A O 1
ATOM 1744 N N . TYR A 1 210 ? -7.162 -6.650 1.902 1.00 98.31 210 TYR A N 1
ATOM 1745 C CA . TYR A 1 210 ? -7.838 -6.967 3.165 1.00 98.31 210 TYR A CA 1
ATOM 1746 C C . TYR A 1 210 ? -6.870 -7.391 4.268 1.00 98.31 210 TYR A C 1
ATOM 1748 O O . TYR A 1 210 ? -6.953 -6.888 5.384 1.00 98.31 210 TYR A O 1
ATOM 1756 N N . LEU A 1 211 ? -5.931 -8.287 3.961 1.00 98.31 211 LEU A N 1
ATOM 1757 C CA . LEU A 1 211 ? -4.968 -8.790 4.940 1.00 98.31 211 LEU A CA 1
ATOM 1758 C C . LEU A 1 211 ? -4.085 -7.666 5.486 1.00 98.31 211 LEU A C 1
ATOM 1760 O O . LEU A 1 211 ? -3.914 -7.558 6.697 1.00 98.31 211 LEU A O 1
ATOM 1764 N N . MET A 1 212 ? -3.572 -6.794 4.614 1.00 97.69 212 MET A N 1
ATOM 1765 C CA . MET A 1 212 ? -2.766 -5.645 5.034 1.00 97.69 212 MET A CA 1
ATOM 1766 C C . MET A 1 212 ? -3.600 -4.632 5.826 1.00 97.69 212 MET A C 1
ATOM 1768 O O . MET A 1 212 ? -3.197 -4.239 6.919 1.00 97.69 212 MET A O 1
ATOM 1772 N N . GLY A 1 213 ? -4.786 -4.269 5.327 1.00 97.00 213 GLY A N 1
ATOM 1773 C CA . GLY A 1 213 ? -5.666 -3.298 5.978 1.00 97.00 213 GLY A CA 1
ATOM 1774 C C . GLY A 1 213 ? -6.117 -3.758 7.357 1.00 97.00 213 GLY A C 1
ATOM 1775 O O . GLY A 1 213 ? -5.981 -3.027 8.329 1.00 97.00 213 GLY A O 1
ATOM 1776 N N . TRP A 1 214 ? -6.580 -4.998 7.489 1.00 97.88 214 TRP A N 1
ATOM 1777 C CA . TRP A 1 214 ? -7.029 -5.514 8.781 1.00 97.88 214 TRP A CA 1
ATOM 1778 C C . TRP A 1 214 ? -5.872 -5.798 9.734 1.00 97.88 214 TRP A C 1
ATOM 1780 O O . TRP A 1 214 ? -6.040 -5.642 10.942 1.00 97.88 214 TRP A O 1
ATOM 1790 N N . ALA A 1 215 ? -4.688 -6.165 9.228 1.00 96.25 215 ALA A N 1
ATOM 1791 C CA . ALA A 1 215 ? -3.494 -6.206 10.061 1.00 96.25 215 ALA A CA 1
ATOM 1792 C C . ALA A 1 215 ? -3.184 -4.815 10.628 1.00 96.25 215 ALA A C 1
ATOM 1794 O O . ALA A 1 215 ? -2.949 -4.700 11.828 1.00 96.25 215 ALA A O 1
ATOM 1795 N N . ASN A 1 216 ? -3.241 -3.761 9.812 1.00 94.94 216 ASN A N 1
ATOM 1796 C CA . ASN A 1 216 ? -3.083 -2.393 10.295 1.00 94.94 216 ASN A CA 1
ATOM 1797 C C . ASN A 1 216 ? -4.071 -2.085 11.425 1.00 94.94 216 ASN A C 1
ATOM 1799 O O . ASN A 1 216 ? -3.619 -1.778 12.525 1.00 94.94 216 ASN A O 1
ATOM 1803 N N . ASP A 1 217 ? -5.363 -2.316 11.201 1.00 96.31 217 ASP A N 1
ATOM 1804 C CA . ASP A 1 217 ? -6.434 -2.035 12.161 1.00 96.31 217 ASP A CA 1
ATOM 1805 C C . ASP A 1 217 ? -6.296 -2.794 13.482 1.00 96.31 217 ASP A C 1
ATOM 1807 O O . ASP A 1 217 ? -6.513 -2.238 14.559 1.00 96.31 217 ASP A O 1
ATOM 1811 N N . ILE A 1 218 ? -5.940 -4.080 13.418 1.00 95.62 218 ILE A N 1
ATOM 1812 C CA . ILE A 1 218 ? -5.764 -4.930 14.602 1.00 95.62 218 ILE A CA 1
ATOM 1813 C C . ILE A 1 218 ? -4.635 -4.398 15.482 1.00 95.62 218 ILE A C 1
ATOM 1815 O O . ILE A 1 218 ? -4.741 -4.421 16.709 1.00 95.62 218 ILE A O 1
ATOM 1819 N N . TYR A 1 219 ? -3.549 -3.934 14.867 1.00 93.00 219 TYR A N 1
ATOM 1820 C CA . TYR A 1 219 ? -2.412 -3.405 15.603 1.00 93.00 219 TYR A CA 1
ATOM 1821 C C . TYR A 1 219 ? -2.626 -1.944 16.023 1.00 93.00 219 TYR A C 1
ATOM 1823 O O . TYR A 1 219 ? -2.165 -1.569 17.097 1.00 93.00 219 TYR A O 1
ATOM 1831 N N . SER A 1 220 ? -3.359 -1.137 15.248 1.00 91.50 220 SER A N 1
ATOM 1832 C CA . SER A 1 220 ? -3.615 0.285 15.517 1.00 91.50 220 SER A CA 1
ATOM 1833 C C . SER A 1 220 ? -4.829 0.578 16.394 1.00 91.50 220 SER A C 1
ATOM 1835 O O . SER A 1 220 ? -4.946 1.709 16.868 1.00 91.50 220 SER A O 1
ATOM 1837 N N . MET A 1 221 ? -5.681 -0.414 16.680 1.00 92.75 221 MET A N 1
ATOM 1838 C CA . MET A 1 221 ? -6.980 -0.223 17.342 1.00 92.75 221 MET A CA 1
ATOM 1839 C C . MET A 1 221 ? -6.944 0.647 18.609 1.00 92.75 221 MET A C 1
ATOM 1841 O O . MET A 1 221 ? -7.867 1.420 18.841 1.00 92.75 221 MET A O 1
ATOM 1845 N N . GLU A 1 222 ? -5.910 0.542 19.450 1.00 89.06 222 GLU A N 1
ATOM 1846 C CA . GLU A 1 222 ? -5.841 1.310 20.702 1.00 89.06 222 GLU A CA 1
ATOM 1847 C C . GLU A 1 222 ? -5.513 2.779 20.450 1.00 89.06 222 GLU A C 1
ATOM 1849 O O . GLU A 1 222 ? -6.144 3.662 21.031 1.00 89.06 222 GLU A O 1
ATOM 1854 N N . LYS A 1 223 ? -4.558 3.038 19.552 1.00 87.75 223 LYS A N 1
ATOM 1855 C CA . LYS A 1 223 ? -4.216 4.389 19.102 1.00 87.75 223 LYS A CA 1
ATOM 1856 C C . LYS A 1 223 ? -5.441 5.037 18.458 1.00 87.75 223 LYS A C 1
ATOM 1858 O O . LYS A 1 223 ? -5.845 6.115 18.872 1.00 87.75 223 LYS A O 1
ATOM 1863 N N . GLU A 1 224 ? -6.058 4.354 17.502 1.00 90.31 224 GLU A N 1
ATOM 1864 C CA . GLU A 1 224 ? -7.184 4.886 16.728 1.00 90.31 224 GLU A CA 1
ATOM 1865 C C . GLU A 1 224 ? -8.425 5.112 17.594 1.00 90.31 224 GLU A C 1
ATOM 1867 O O . GLU A 1 224 ? -9.101 6.132 17.464 1.00 90.31 224 GLU A O 1
ATOM 1872 N N . LYS A 1 225 ? -8.664 4.241 18.581 1.00 90.06 225 LYS A N 1
ATOM 1873 C CA . LYS A 1 225 ? -9.693 4.466 19.600 1.00 90.06 225 LYS A CA 1
ATOM 1874 C C . LYS A 1 225 ? -9.435 5.738 20.411 1.00 90.06 225 LYS A C 1
ATOM 1876 O O . LYS A 1 225 ? -10.380 6.467 20.699 1.00 90.06 225 LYS A O 1
ATOM 1881 N N . ASN A 1 226 ? -8.185 6.004 20.796 1.00 90.00 226 ASN A N 1
ATOM 1882 C CA . ASN A 1 226 ? -7.821 7.215 21.539 1.00 90.00 226 ASN A CA 1
ATOM 1883 C C . ASN A 1 226 ? -7.910 8.480 20.670 1.00 90.00 226 ASN A C 1
ATOM 1885 O O . ASN A 1 226 ? -8.257 9.547 21.176 1.00 90.00 226 ASN A O 1
ATOM 1889 N N . ASP A 1 227 ? -7.654 8.342 19.369 1.00 87.19 227 ASP A N 1
ATOM 1890 C CA . ASP A 1 227 ? -7.761 9.415 18.377 1.00 87.19 227 ASP A CA 1
ATOM 1891 C C . ASP A 1 227 ? -9.217 9.653 17.905 1.00 87.19 227 ASP A C 1
ATOM 1893 O O . ASP A 1 227 ? -9.477 10.603 17.167 1.00 87.19 227 ASP A O 1
ATOM 1897 N N . ASN A 1 228 ? -10.183 8.858 18.392 1.00 87.25 228 ASN A N 1
ATOM 1898 C CA . ASN A 1 228 ? -11.596 8.847 17.976 1.00 87.25 228 ASN A CA 1
ATOM 1899 C C . ASN A 1 228 ? -11.786 8.603 16.469 1.00 87.25 228 ASN A C 1
ATOM 1901 O O . ASN A 1 228 ? -12.685 9.171 15.847 1.00 87.25 228 ASN A O 1
ATOM 1905 N N . GLU A 1 229 ? -10.938 7.766 15.876 1.00 89.94 229 GLU A N 1
ATOM 1906 C CA . GLU A 1 229 ? -11.102 7.334 14.492 1.00 89.94 229 GLU A CA 1
ATOM 1907 C C . GLU A 1 229 ? -12.206 6.269 14.406 1.00 89.94 229 GLU A C 1
ATOM 1909 O O . GLU A 1 229 ? -12.352 5.401 15.268 1.00 89.94 229 GLU A O 1
ATOM 1914 N N . THR A 1 230 ? -13.039 6.376 13.372 1.00 91.56 230 THR A N 1
ATOM 1915 C CA . THR A 1 230 ? -14.262 5.567 13.207 1.00 91.56 230 THR A CA 1
ATOM 1916 C C . THR A 1 230 ? -14.102 4.436 12.191 1.00 91.56 230 THR A C 1
ATOM 1918 O O . THR A 1 230 ? -14.910 3.506 12.168 1.00 91.56 230 THR A O 1
ATOM 1921 N N . LEU A 1 231 ? -13.048 4.488 11.371 1.00 94.12 231 LEU A N 1
ATOM 1922 C CA . LEU A 1 231 ? -12.769 3.576 10.256 1.00 94.12 231 LEU A CA 1
ATOM 1923 C C . LEU A 1 231 ? -11.704 2.539 10.638 1.00 94.12 231 LEU A C 1
ATOM 1925 O O . LEU A 1 231 ? -10.676 2.401 9.991 1.00 94.12 231 LEU A O 1
ATOM 1929 N N . ASN A 1 232 ? -12.011 1.757 11.673 1.00 96.88 232 ASN A N 1
ATOM 1930 C CA . ASN A 1 232 ? -11.215 0.606 12.105 1.00 96.88 232 ASN A CA 1
ATOM 1931 C C . ASN A 1 232 ? -12.114 -0.630 12.247 1.00 96.88 232 ASN A C 1
ATOM 1933 O O . ASN A 1 232 ? -13.131 -0.561 12.935 1.00 96.88 232 ASN A O 1
ATOM 1937 N N . LEU A 1 233 ? -11.742 -1.774 11.669 1.00 97.88 233 LEU A N 1
ATOM 1938 C CA . LEU A 1 233 ? -12.537 -3.007 11.663 1.00 97.88 233 LEU A CA 1
ATOM 1939 C C . LEU A 1 233 ? -12.945 -3.434 13.074 1.00 97.88 233 LEU A C 1
ATOM 1941 O O . LEU A 1 233 ? -14.094 -3.813 13.301 1.00 97.88 233 LEU A O 1
ATOM 1945 N N . VAL A 1 234 ? -12.017 -3.374 14.033 1.00 97.69 234 VAL A N 1
ATOM 1946 C CA . VAL A 1 234 ? -12.281 -3.757 15.423 1.00 97.69 234 VAL A CA 1
ATOM 1947 C C . VAL A 1 234 ? -13.318 -2.814 16.030 1.00 97.69 234 VAL A C 1
ATOM 1949 O O . VAL A 1 234 ? -14.280 -3.278 16.642 1.00 97.69 234 VAL A O 1
ATOM 1952 N N . LEU A 1 235 ? -13.172 -1.504 15.828 1.00 97.50 235 LEU A N 1
ATOM 1953 C CA . LEU A 1 235 ? -14.092 -0.503 16.380 1.00 97.50 235 LEU A CA 1
ATOM 1954 C C . LEU A 1 235 ? -15.468 -0.546 15.695 1.00 97.50 235 LEU A C 1
ATOM 1956 O O . LEU A 1 235 ? -16.496 -0.493 16.371 1.00 97.50 235 LEU A O 1
ATOM 1960 N N . VAL A 1 236 ? -15.509 -0.750 14.377 1.00 98.00 236 VAL A N 1
ATOM 1961 C CA . VAL A 1 236 ? -16.740 -0.924 13.592 1.00 98.00 236 VAL A CA 1
ATOM 1962 C C . VAL A 1 236 ? -17.493 -2.181 14.023 1.00 98.00 236 VAL A C 1
ATOM 1964 O O . VAL A 1 236 ? -18.705 -2.121 14.245 1.00 98.00 236 VAL A O 1
ATOM 1967 N N . ILE A 1 237 ? -16.805 -3.315 14.207 1.00 98.19 237 ILE A N 1
ATOM 1968 C CA . ILE A 1 237 ? -17.421 -4.540 14.739 1.00 98.19 237 ILE A CA 1
ATOM 1969 C C . ILE A 1 237 ? -17.940 -4.295 16.156 1.00 98.19 237 ILE A C 1
ATOM 1971 O O . ILE A 1 237 ? -19.067 -4.694 16.463 1.00 98.19 237 ILE A O 1
ATOM 1975 N N . GLN A 1 238 ? -17.141 -3.646 17.011 1.00 97.56 238 GLN A N 1
ATOM 1976 C CA . GLN A 1 238 ? -17.517 -3.344 18.389 1.00 97.56 238 GLN A CA 1
ATOM 1977 C C . GLN A 1 238 ? -18.818 -2.537 18.440 1.00 97.56 238 GLN A C 1
ATOM 1979 O O . GLN A 1 238 ? -19.741 -2.911 19.166 1.00 97.56 238 GLN A O 1
ATOM 1984 N N . HIS A 1 239 ? -18.894 -1.469 17.644 1.00 96.56 239 HIS A N 1
ATOM 1985 C CA . HIS A 1 239 ? -20.054 -0.594 17.552 1.00 96.56 239 HIS A CA 1
ATOM 1986 C C . HIS A 1 239 ? -21.271 -1.329 16.973 1.00 96.56 239 HIS A C 1
ATOM 1988 O O . HIS A 1 239 ? -22.326 -1.381 17.602 1.00 96.56 239 HIS A O 1
ATOM 1994 N N . THR A 1 240 ? -21.114 -1.966 15.810 1.00 96.56 240 THR A N 1
ATOM 1995 C CA . THR A 1 240 ? -22.214 -2.613 15.074 1.00 96.56 240 THR A CA 1
ATOM 1996 C C . THR A 1 240 ? -22.826 -3.783 15.844 1.00 96.56 240 THR A C 1
ATOM 1998 O O . THR A 1 240 ? -24.039 -3.981 15.820 1.00 96.56 240 THR A O 1
ATOM 2001 N N . ARG A 1 241 ? -22.001 -4.574 16.544 1.00 96.62 241 ARG A N 1
ATOM 2002 C CA . ARG A 1 241 ? -22.455 -5.750 17.305 1.00 96.62 241 ARG A CA 1
ATOM 2003 C C . ARG A 1 241 ? -22.732 -5.453 18.779 1.00 96.62 241 ARG A C 1
ATOM 2005 O O . ARG A 1 241 ? -23.131 -6.368 19.496 1.00 96.62 241 ARG A O 1
ATOM 2012 N N . ASN A 1 242 ? -22.505 -4.217 19.230 1.00 96.81 242 ASN A N 1
ATOM 2013 C CA . ASN A 1 242 ? -22.608 -3.799 20.630 1.00 96.81 242 ASN A CA 1
ATOM 2014 C C . ASN A 1 242 ? -21.908 -4.782 21.595 1.00 96.81 242 ASN A C 1
ATOM 2016 O O . ASN A 1 242 ? -22.499 -5.268 22.563 1.00 96.81 242 ASN A O 1
ATOM 2020 N N . CYS A 1 243 ? -20.657 -5.141 21.287 1.00 97.62 243 CYS A N 1
ATOM 2021 C CA . CYS A 1 243 ? -19.889 -6.135 22.040 1.00 97.62 243 CYS A CA 1
ATOM 2022 C C . CYS A 1 243 ? -18.664 -5.529 22.740 1.00 97.62 243 CYS A C 1
ATOM 2024 O O . CYS A 1 243 ? -18.336 -4.353 22.585 1.00 97.62 243 CYS A O 1
ATOM 2026 N N . THR A 1 244 ? -17.956 -6.338 23.533 1.00 96.75 244 THR A N 1
ATOM 2027 C CA . THR A 1 244 ? -16.688 -5.906 24.142 1.00 96.75 244 THR A CA 1
ATOM 2028 C C . THR A 1 244 ? -15.597 -5.740 23.082 1.00 96.75 244 THR A C 1
ATOM 2030 O O . THR A 1 244 ? -15.618 -6.428 22.058 1.00 96.75 244 THR A O 1
ATOM 2033 N N . LEU A 1 245 ? -14.607 -4.878 23.352 1.00 94.38 245 LEU A N 1
ATOM 2034 C CA . LEU A 1 245 ? -13.438 -4.693 22.479 1.00 94.38 245 LEU A CA 1
ATOM 2035 C C . LEU A 1 245 ? -12.694 -6.018 22.242 1.00 94.38 245 LEU A C 1
ATOM 2037 O O . LEU A 1 245 ? -12.323 -6.330 21.119 1.00 94.38 245 LEU A O 1
ATOM 2041 N N . GLU A 1 246 ? -12.556 -6.850 23.280 1.00 94.94 246 GLU A N 1
ATOM 2042 C CA . GLU A 1 246 ? -11.942 -8.178 23.160 1.00 94.94 246 GLU A CA 1
ATOM 2043 C C . GLU A 1 246 ? -12.721 -9.098 22.203 1.00 94.94 246 GLU A C 1
ATOM 2045 O O . GLU A 1 246 ? -12.123 -9.834 21.417 1.00 94.94 246 GLU A O 1
ATOM 2050 N N . SER A 1 247 ? -14.057 -9.064 22.251 1.00 97.06 247 SER A N 1
ATOM 2051 C CA . SER A 1 247 ? -14.894 -9.865 21.348 1.00 97.06 247 SER A CA 1
ATOM 2052 C C . SER A 1 247 ? -14.793 -9.369 19.907 1.00 97.06 247 SER A C 1
ATOM 2054 O O . SER A 1 247 ? -14.721 -10.182 18.986 1.00 97.06 247 SER A O 1
ATOM 2056 N N . ALA A 1 248 ? -14.741 -8.050 19.714 1.00 97.38 248 ALA A N 1
ATOM 2057 C CA . ALA A 1 248 ? -14.558 -7.446 18.401 1.00 97.38 248 ALA A CA 1
ATOM 2058 C C . ALA A 1 248 ? -13.183 -7.780 17.805 1.00 97.38 248 ALA A C 1
ATOM 2060 O O . ALA A 1 248 ? -13.104 -8.190 16.650 1.00 97.38 248 ALA A O 1
ATOM 2061 N N . LEU A 1 249 ? -12.119 -7.718 18.614 1.00 96.44 249 LEU A N 1
ATOM 2062 C CA . LEU A 1 249 ? -10.767 -8.102 18.211 1.00 96.44 249 LEU A CA 1
ATOM 2063 C C . LEU A 1 249 ? -10.706 -9.568 17.768 1.00 96.44 249 LEU A C 1
ATOM 2065 O O . LEU A 1 249 ? -10.144 -9.874 16.721 1.00 96.44 249 LEU A O 1
ATOM 2069 N N . LYS A 1 250 ? -11.318 -10.485 18.530 1.00 96.75 250 LYS A N 1
ATOM 2070 C CA . LYS A 1 250 ? -11.397 -11.905 18.143 1.00 96.75 250 LYS A CA 1
ATOM 2071 C C . LYS A 1 250 ? -12.117 -12.091 16.808 1.00 96.75 250 LYS A C 1
ATOM 2073 O O . LYS A 1 250 ? -11.677 -12.896 15.996 1.00 96.75 250 LYS A O 1
ATOM 2078 N N . ALA A 1 251 ? -13.201 -11.351 16.577 1.00 97.69 251 ALA A N 1
ATOM 2079 C CA . ALA A 1 251 ? -13.934 -11.408 15.318 1.00 97.69 251 ALA A CA 1
ATOM 2080 C C . ALA A 1 251 ? -13.123 -10.847 14.136 1.00 97.69 251 ALA A C 1
ATOM 2082 O O . ALA A 1 251 ? -13.164 -11.434 13.060 1.00 97.69 251 ALA A O 1
ATOM 2083 N N . ALA A 1 252 ? -12.372 -9.760 14.336 1.00 97.75 252 ALA A N 1
ATOM 2084 C CA . ALA A 1 252 ? -11.484 -9.197 13.319 1.00 97.75 252 ALA A CA 1
ATOM 2085 C C . ALA A 1 252 ? -10.342 -10.161 12.957 1.00 97.75 252 ALA A C 1
ATOM 2087 O O . ALA A 1 252 ? -10.088 -10.388 11.777 1.00 97.75 252 ALA A O 1
ATOM 2088 N N . ILE A 1 253 ? -9.710 -10.788 13.958 1.00 97.44 253 ILE A N 1
ATOM 2089 C CA . ILE A 1 253 ? -8.671 -11.809 13.744 1.00 97.44 253 ILE A CA 1
ATOM 2090 C C . ILE A 1 253 ? -9.242 -13.008 12.981 1.00 97.44 253 ILE A C 1
ATOM 2092 O O . ILE A 1 253 ? -8.642 -13.444 12.008 1.00 97.44 253 ILE A O 1
ATOM 2096 N N . GLN A 1 254 ? -10.423 -13.507 13.365 1.00 97.69 254 GLN A N 1
ATOM 2097 C CA . GLN A 1 254 ? -11.054 -14.616 12.645 1.00 97.69 254 GLN A CA 1
ATOM 2098 C C . GLN A 1 254 ? -11.331 -14.256 11.179 1.00 97.69 254 GLN A C 1
ATOM 2100 O O . GLN A 1 254 ? -11.039 -15.051 10.293 1.00 97.69 254 GLN A O 1
ATOM 2105 N N . LEU A 1 255 ? -11.852 -13.051 10.917 1.00 97.31 255 LEU A N 1
ATOM 2106 C CA . LEU A 1 255 ? -12.127 -12.588 9.556 1.00 97.31 255 LEU A CA 1
ATOM 2107 C C . LEU A 1 255 ? -10.845 -12.507 8.713 1.00 97.31 255 LEU A C 1
ATOM 2109 O O . LEU A 1 255 ? -10.846 -12.930 7.554 1.00 97.31 255 LEU A O 1
ATOM 2113 N N . HIS A 1 256 ? -9.764 -11.995 9.303 1.00 97.94 256 HIS A N 1
ATOM 2114 C CA . HIS A 1 256 ? -8.436 -11.985 8.700 1.00 97.94 256 HIS A CA 1
ATOM 2115 C C . HIS A 1 256 ? -7.952 -13.403 8.375 1.00 97.94 256 HIS A C 1
ATOM 2117 O O . HIS A 1 256 ? -7.583 -13.675 7.233 1.00 97.94 256 HIS A O 1
ATOM 2123 N N . ASP A 1 257 ? -8.001 -14.319 9.341 1.00 98.19 257 ASP A N 1
ATOM 2124 C CA . ASP A 1 257 ? -7.495 -15.682 9.177 1.00 98.19 257 ASP A CA 1
ATOM 2125 C C . ASP A 1 257 ? -8.298 -16.475 8.135 1.00 98.19 257 ASP A C 1
ATOM 2127 O O . ASP A 1 257 ? -7.714 -17.208 7.335 1.00 98.19 257 ASP A O 1
ATOM 2131 N N . ASP A 1 258 ? -9.616 -16.274 8.060 1.00 98.31 258 ASP A N 1
ATOM 2132 C CA . ASP A 1 258 ? -10.464 -16.885 7.030 1.00 98.31 258 ASP A CA 1
ATOM 2133 C C . ASP A 1 258 ? -10.039 -16.445 5.615 1.00 98.31 258 ASP A C 1
ATOM 2135 O O . ASP A 1 258 ? -9.922 -17.271 4.702 1.00 98.31 258 ASP A O 1
ATOM 2139 N N . HIS A 1 259 ? -9.740 -15.154 5.429 1.00 98.38 259 HIS A N 1
ATOM 2140 C CA . HIS A 1 259 ? -9.277 -14.615 4.145 1.00 98.38 259 HIS A CA 1
ATOM 2141 C C . HIS A 1 259 ? -7.825 -15.005 3.840 1.00 98.38 259 HIS A C 1
ATOM 2143 O O . HIS A 1 259 ? -7.484 -15.229 2.676 1.00 98.38 259 HIS A O 1
ATOM 2149 N N . LEU A 1 260 ? -6.981 -15.175 4.861 1.00 98.62 260 LEU A N 1
ATOM 2150 C CA . LEU A 1 260 ? -5.636 -15.726 4.698 1.00 98.62 260 LEU A CA 1
ATOM 2151 C C . LEU A 1 260 ? -5.707 -17.173 4.196 1.00 98.62 260 LEU A C 1
ATOM 2153 O O . LEU A 1 260 ? -5.004 -17.540 3.257 1.00 98.62 260 LEU A O 1
ATOM 2157 N N . MET A 1 261 ? -6.595 -17.992 4.763 1.00 98.56 261 MET A N 1
ATOM 2158 C CA . MET A 1 261 ? -6.804 -19.365 4.300 1.00 98.56 261 MET A CA 1
ATOM 2159 C C . MET A 1 261 ? -7.321 -19.416 2.858 1.00 98.56 261 MET A C 1
ATOM 2161 O O . MET A 1 261 ? -6.901 -20.279 2.080 1.00 98.56 261 MET A O 1
ATOM 2165 N N . GLU A 1 262 ? -8.194 -18.484 2.464 1.00 98.69 262 GLU A N 1
ATOM 2166 C CA . GLU A 1 262 ? -8.615 -18.351 1.069 1.00 98.69 262 GLU A CA 1
ATOM 2167 C C . GLU A 1 262 ? -7.442 -17.982 0.152 1.00 98.69 262 GLU A C 1
ATOM 2169 O O . GLU A 1 262 ? -7.256 -18.632 -0.881 1.00 98.69 262 GLU A O 1
ATOM 2174 N N . PHE A 1 263 ? -6.631 -16.996 0.545 1.00 98.75 263 PHE A N 1
ATOM 2175 C CA . PHE A 1 263 ? -5.443 -16.572 -0.195 1.00 98.75 263 PHE A CA 1
ATOM 2176 C C . PHE A 1 263 ? -4.506 -17.760 -0.442 1.00 98.75 263 PHE A C 1
ATOM 2178 O O . PHE A 1 263 ? -4.155 -18.047 -1.586 1.00 98.75 263 PHE A O 1
ATOM 2185 N N . LEU A 1 264 ? -4.185 -18.528 0.604 1.00 98.44 264 LEU A N 1
ATOM 2186 C CA . LEU A 1 264 ? -3.303 -19.699 0.522 1.00 98.44 264 LEU A CA 1
ATOM 2187 C C . LEU A 1 264 ? -3.883 -20.811 -0.371 1.00 98.44 264 LEU A C 1
ATOM 2189 O O . LEU A 1 264 ? -3.162 -21.507 -1.096 1.00 98.44 264 LEU A O 1
ATOM 2193 N N . ARG A 1 265 ? -5.209 -20.979 -0.371 1.00 98.56 265 ARG A N 1
ATOM 2194 C CA . ARG A 1 265 ? -5.888 -21.925 -1.265 1.00 98.56 265 ARG A CA 1
ATOM 2195 C C . ARG A 1 265 ? -5.788 -21.500 -2.731 1.00 98.56 265 ARG A C 1
ATOM 2197 O O . ARG A 1 265 ? -5.628 -22.368 -3.584 1.00 98.56 265 ARG A O 1
ATOM 2204 N N . LEU A 1 266 ? -5.909 -20.207 -3.033 1.00 98.56 266 LEU A N 1
ATOM 2205 C CA . LEU A 1 266 ? -5.752 -19.688 -4.398 1.00 98.56 266 LEU A CA 1
ATOM 2206 C C . LEU A 1 266 ? -4.291 -19.765 -4.849 1.00 98.56 266 LEU A C 1
ATOM 2208 O O . LEU A 1 266 ? -4.019 -20.247 -5.944 1.00 98.56 266 LEU A O 1
ATOM 2212 N N . ARG A 1 267 ? -3.359 -19.396 -3.966 1.00 97.62 267 ARG A N 1
ATOM 2213 C CA . ARG A 1 267 ? -1.909 -19.508 -4.163 1.00 97.62 267 ARG A CA 1
ATOM 2214 C C . ARG A 1 267 ? -1.464 -20.917 -4.549 1.00 97.62 267 ARG A C 1
ATOM 2216 O O . ARG A 1 267 ? -0.649 -21.081 -5.447 1.00 97.62 267 ARG A O 1
ATOM 2223 N N . SER A 1 268 ? -1.995 -21.934 -3.871 1.00 97.31 268 SER A N 1
ATOM 2224 C CA . SER A 1 268 ? -1.659 -23.344 -4.134 1.00 97.31 268 SER A CA 1
ATOM 2225 C C . SER A 1 268 ? -2.358 -23.933 -5.364 1.00 97.31 268 SER A C 1
ATOM 2227 O O . SER A 1 268 ? -2.062 -25.059 -5.759 1.00 97.31 268 SER A O 1
ATOM 2229 N N . LYS A 1 269 ? -3.307 -23.200 -5.958 1.00 96.81 269 LYS A N 1
ATOM 2230 C CA . LYS A 1 269 ? -4.125 -23.631 -7.098 1.00 96.81 269 LYS A CA 1
ATOM 2231 C C . LYS A 1 269 ? -4.181 -22.544 -8.169 1.00 96.81 269 LYS A C 1
ATOM 2233 O O . LYS A 1 269 ? -5.259 -22.245 -8.691 1.00 96.81 269 LYS A O 1
ATOM 2238 N N . LEU A 1 270 ? -3.032 -21.935 -8.463 1.00 98.12 270 LEU A N 1
ATOM 2239 C CA . LEU A 1 270 ? -2.931 -20.982 -9.560 1.00 98.12 270 LEU A CA 1
ATOM 2240 C C . LEU A 1 270 ? -3.329 -21.671 -10.881 1.00 98.12 270 LEU A C 1
ATOM 2242 O O . LEU A 1 270 ? -2.977 -22.835 -11.089 1.00 98.12 270 LEU A O 1
ATOM 2246 N N . PRO A 1 271 ? -4.106 -20.994 -11.746 1.00 98.00 271 PRO A N 1
ATOM 2247 C CA . PRO A 1 271 ? -4.393 -21.476 -13.092 1.00 98.00 271 PRO A CA 1
ATOM 2248 C C . PRO A 1 271 ? -3.113 -21.728 -13.894 1.00 98.00 271 PRO A C 1
ATOM 2250 O O . PRO A 1 271 ? -2.087 -21.104 -13.638 1.00 98.00 271 PRO A O 1
ATOM 2253 N N . ASP A 1 272 ? -3.199 -22.605 -14.8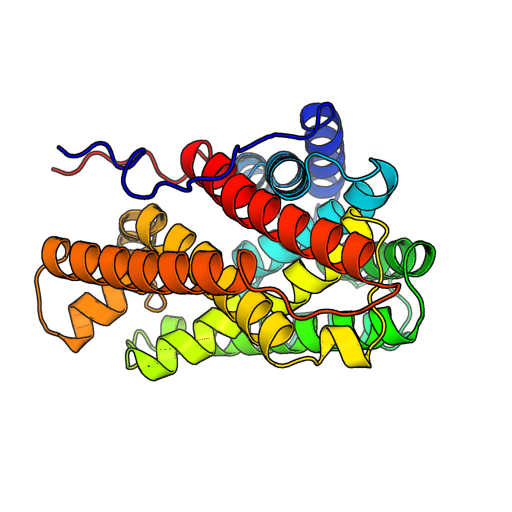94 1.00 97.75 272 ASP A N 1
ATOM 2254 C CA . ASP A 1 272 ? -2.142 -22.743 -15.894 1.00 97.75 272 ASP A CA 1
ATOM 2255 C C . ASP A 1 272 ? -2.221 -21.562 -16.871 1.00 97.75 272 ASP A C 1
ATOM 2257 O O . ASP A 1 272 ? -3.143 -21.471 -17.681 1.00 97.75 272 ASP A O 1
ATOM 2261 N N . PHE A 1 273 ? -1.258 -20.652 -16.760 1.00 98.00 273 PHE A N 1
ATOM 2262 C CA . PHE A 1 273 ? -1.049 -19.510 -17.648 1.00 98.00 273 PHE A CA 1
ATOM 2263 C C . PHE A 1 273 ? 0.013 -19.798 -18.722 1.00 98.00 273 PHE A C 1
ATOM 2265 O O . PHE A 1 273 ? 0.526 -18.876 -19.359 1.00 98.00 273 PHE A O 1
ATOM 2272 N N . HIS A 1 274 ? 0.346 -21.075 -18.932 1.00 97.50 274 HIS A N 1
ATOM 2273 C CA . HIS A 1 274 ? 1.273 -21.554 -19.951 1.00 97.50 274 HIS A CA 1
ATOM 2274 C C . HIS A 1 274 ? 2.655 -20.891 -19.847 1.00 97.50 274 HIS A C 1
ATOM 2276 O O . HIS A 1 274 ? 3.368 -21.087 -18.862 1.00 97.50 274 HIS A O 1
ATOM 2282 N N . GLU A 1 275 ? 3.051 -20.110 -20.853 1.00 97.31 275 GLU A N 1
ATOM 2283 C CA . GLU A 1 275 ? 4.349 -19.433 -20.897 1.00 97.31 275 GLU A CA 1
ATOM 2284 C C . GLU A 1 275 ? 4.523 -18.373 -19.797 1.00 97.31 275 GLU A C 1
ATOM 2286 O O . GLU A 1 275 ? 5.651 -18.049 -19.443 1.00 97.31 275 GLU A O 1
ATOM 2291 N N . HIS A 1 276 ? 3.430 -17.899 -19.189 1.00 98.12 276 HIS A N 1
ATOM 2292 C CA . HIS A 1 276 ? 3.455 -16.893 -18.124 1.00 98.12 276 HIS A CA 1
ATOM 2293 C C . HIS A 1 276 ? 3.444 -17.477 -16.703 1.00 98.12 276 HIS A C 1
ATOM 2295 O O . HIS A 1 276 ? 3.357 -16.725 -15.732 1.00 98.12 276 HIS A O 1
ATOM 2301 N N . ASN A 1 277 ? 3.530 -18.803 -16.543 1.00 98.25 277 ASN A N 1
ATOM 2302 C CA . ASN A 1 277 ? 3.479 -19.446 -15.224 1.00 98.25 277 ASN A CA 1
ATOM 2303 C C . ASN A 1 277 ? 4.570 -18.939 -14.266 1.00 98.25 277 ASN A C 1
ATOM 2305 O O . ASN A 1 277 ? 4.285 -18.681 -13.099 1.00 98.25 277 ASN A O 1
ATOM 2309 N N . GLU A 1 278 ? 5.803 -18.757 -14.747 1.00 98.12 278 GLU A N 1
ATOM 2310 C CA . GLU A 1 278 ? 6.910 -18.264 -13.913 1.00 98.12 278 GLU A CA 1
ATOM 2311 C C . GLU A 1 278 ? 6.712 -16.806 -13.482 1.00 98.12 278 GLU A C 1
ATOM 2313 O O . GLU A 1 278 ? 7.029 -16.437 -12.350 1.00 98.12 278 GLU A O 1
ATOM 2318 N N . ASP A 1 279 ? 6.155 -15.985 -14.369 1.00 98.00 279 ASP A N 1
ATOM 2319 C CA . ASP A 1 279 ? 5.874 -14.578 -14.106 1.00 98.00 279 ASP A CA 1
ATOM 2320 C C . ASP A 1 279 ? 4.751 -14.419 -13.075 1.00 98.00 279 ASP A C 1
ATOM 2322 O O . ASP A 1 279 ? 4.882 -13.668 -12.107 1.00 98.00 279 ASP A O 1
ATOM 2326 N N . VAL A 1 280 ? 3.673 -15.194 -13.213 1.00 98.44 280 VAL A N 1
ATOM 2327 C CA . VAL A 1 280 ? 2.587 -15.219 -12.226 1.00 98.44 280 VAL A CA 1
ATOM 2328 C C . VAL A 1 280 ? 3.083 -15.732 -10.875 1.00 98.44 280 VAL A C 1
ATOM 2330 O O . VAL A 1 280 ? 2.755 -15.148 -9.843 1.00 98.44 280 VAL A O 1
ATOM 2333 N N . GLU A 1 281 ? 3.904 -16.781 -10.860 1.00 98.06 281 GLU A N 1
ATOM 2334 C CA . GLU A 1 281 ? 4.495 -17.311 -9.630 1.00 98.06 281 GLU A CA 1
ATOM 2335 C C . GLU A 1 281 ? 5.363 -16.259 -8.924 1.00 98.06 281 GLU A C 1
ATOM 2337 O O . GLU A 1 281 ? 5.238 -16.064 -7.710 1.00 98.06 281 GLU A O 1
ATOM 2342 N N . ARG A 1 282 ? 6.203 -15.531 -9.675 1.00 98.00 282 ARG A N 1
ATOM 2343 C CA . ARG A 1 282 ? 7.038 -14.443 -9.143 1.00 98.00 282 ARG A CA 1
ATOM 2344 C C . ARG A 1 282 ? 6.187 -13.299 -8.597 1.00 98.00 282 ARG A C 1
ATOM 2346 O O . ARG A 1 282 ? 6.457 -12.809 -7.500 1.00 98.00 282 ARG A O 1
ATOM 2353 N N . TYR A 1 283 ? 5.146 -12.908 -9.329 1.00 98.38 283 TYR A N 1
ATOM 2354 C CA . TYR A 1 283 ? 4.221 -11.858 -8.919 1.00 98.38 283 TYR A CA 1
ATOM 2355 C C . TYR A 1 283 ? 3.511 -12.203 -7.606 1.00 98.38 283 TYR A C 1
ATOM 2357 O O . TYR A 1 283 ? 3.580 -11.444 -6.639 1.00 98.38 283 TYR A O 1
ATOM 2365 N N . VAL A 1 284 ? 2.884 -13.380 -7.533 1.00 98.06 284 VAL A N 1
ATOM 2366 C CA . VAL A 1 284 ? 2.129 -13.809 -6.350 1.00 98.06 284 VAL A CA 1
ATOM 2367 C C . VAL A 1 284 ? 3.056 -14.039 -5.152 1.00 98.06 284 VAL A C 1
ATOM 2369 O O . VAL A 1 284 ? 2.715 -13.639 -4.040 1.00 98.06 284 VAL A O 1
ATOM 2372 N N . SER A 1 285 ? 4.256 -14.589 -5.362 1.00 97.50 285 SER A N 1
ATOM 2373 C CA . SER A 1 285 ? 5.258 -14.719 -4.291 1.00 97.50 285 SER A CA 1
ATOM 2374 C C . SER A 1 285 ? 5.713 -13.353 -3.768 1.00 97.50 285 SER A C 1
ATOM 2376 O O . SER A 1 285 ? 5.928 -13.174 -2.571 1.00 97.50 285 SER A O 1
ATOM 2378 N N . SER A 1 286 ? 5.813 -12.348 -4.642 1.00 97.88 286 SER A N 1
ATOM 2379 C CA . SER A 1 286 ? 6.108 -10.981 -4.212 1.00 97.88 286 SER A CA 1
ATOM 2380 C C . SER A 1 286 ? 4.946 -10.341 -3.441 1.00 97.88 286 SER A C 1
ATOM 2382 O O . SER A 1 286 ? 5.206 -9.529 -2.556 1.00 97.88 286 SER A O 1
ATOM 2384 N N . ILE A 1 287 ? 3.689 -10.722 -3.704 1.00 98.25 287 ILE A N 1
ATOM 2385 C CA . ILE A 1 287 ? 2.537 -10.323 -2.874 1.00 98.25 287 ILE A CA 1
ATOM 2386 C C . ILE A 1 287 ? 2.630 -10.953 -1.474 1.00 98.25 287 ILE A C 1
ATOM 2388 O O . ILE A 1 287 ? 2.366 -10.270 -0.485 1.00 98.25 287 ILE A O 1
ATOM 2392 N N . GLU A 1 288 ? 3.040 -12.222 -1.355 1.00 98.12 288 GLU A N 1
ATOM 2393 C CA . GLU A 1 288 ? 3.273 -12.870 -0.050 1.00 98.12 288 GLU A CA 1
ATOM 2394 C C . GLU A 1 288 ? 4.317 -12.100 0.774 1.00 98.12 288 GLU A C 1
ATOM 2396 O O . GLU A 1 288 ? 4.094 -11.781 1.946 1.00 98.12 288 GLU A O 1
ATOM 2401 N N . LEU A 1 289 ? 5.430 -11.722 0.138 1.00 97.81 289 LEU A N 1
ATOM 2402 C CA . LEU A 1 289 ? 6.470 -10.907 0.770 1.00 97.81 289 LEU A CA 1
ATOM 2403 C C . LEU A 1 289 ? 5.955 -9.520 1.164 1.00 97.81 289 LEU A C 1
ATOM 2405 O O . LEU A 1 289 ? 6.273 -9.062 2.257 1.00 97.81 289 LEU A O 1
ATOM 2409 N N . MET A 1 290 ? 5.118 -8.889 0.338 1.00 98.19 290 MET A N 1
ATOM 2410 C CA . MET A 1 290 ? 4.494 -7.599 0.643 1.00 98.19 290 MET A CA 1
ATOM 2411 C C . MET A 1 290 ? 3.605 -7.675 1.889 1.00 98.19 290 MET A C 1
ATOM 2413 O O . MET A 1 290 ? 3.777 -6.890 2.824 1.00 98.19 290 MET A O 1
ATOM 2417 N N . ILE A 1 291 ? 2.718 -8.672 1.960 1.00 98.12 291 ILE A N 1
ATOM 2418 C CA . ILE A 1 291 ? 1.839 -8.897 3.117 1.00 98.12 291 ILE A CA 1
ATOM 2419 C C . ILE A 1 291 ? 2.666 -9.098 4.398 1.00 98.12 291 ILE A C 1
ATOM 2421 O O . ILE A 1 291 ? 2.364 -8.509 5.442 1.00 98.12 291 ILE A O 1
ATOM 2425 N N . HIS A 1 292 ? 3.737 -9.897 4.342 1.00 97.19 292 HIS A N 1
ATOM 2426 C CA . HIS A 1 292 ? 4.596 -10.100 5.511 1.00 97.19 292 HIS A CA 1
ATOM 2427 C C . HIS A 1 292 ? 5.410 -8.846 5.846 1.00 97.19 292 HIS A C 1
ATOM 2429 O O . HIS A 1 292 ? 5.510 -8.461 7.010 1.00 97.19 292 HIS A O 1
ATOM 2435 N N . GLY A 1 293 ? 5.967 -8.177 4.843 1.00 96.81 293 GLY A N 1
ATOM 2436 C CA . GLY A 1 293 ? 6.725 -6.942 4.987 1.00 96.81 293 GLY A CA 1
ATOM 2437 C C . GLY A 1 293 ? 5.952 -5.867 5.738 1.00 96.81 293 GLY A C 1
ATOM 2438 O O . GLY A 1 293 ? 6.483 -5.230 6.652 1.00 96.81 293 GLY A O 1
ATOM 2439 N N . HIS A 1 294 ? 4.663 -5.743 5.426 1.00 96.12 294 HIS A N 1
ATOM 2440 C CA . HIS A 1 294 ? 3.736 -4.894 6.156 1.00 96.12 294 HIS A CA 1
ATOM 2441 C C . HIS A 1 294 ? 3.662 -5.254 7.647 1.00 96.12 294 HIS A C 1
ATOM 2443 O O . HIS A 1 294 ? 3.803 -4.380 8.501 1.00 96.12 294 HIS A O 1
ATOM 2449 N N . LEU A 1 295 ? 3.530 -6.541 7.981 1.00 94.19 295 LEU A N 1
ATOM 2450 C CA . LEU A 1 295 ? 3.501 -7.018 9.367 1.00 94.19 295 LEU A CA 1
ATOM 2451 C C . LEU A 1 295 ? 4.836 -6.811 10.102 1.00 94.19 295 LEU A C 1
ATOM 2453 O O . LEU A 1 295 ? 4.823 -6.463 11.285 1.00 94.19 295 LEU A O 1
ATOM 2457 N N . ILE A 1 296 ? 5.980 -6.996 9.428 1.00 93.50 296 ILE A N 1
ATOM 2458 C CA . ILE A 1 296 ? 7.309 -6.685 9.987 1.00 93.50 296 ILE A CA 1
ATOM 2459 C C . ILE A 1 296 ? 7.344 -5.223 10.413 1.00 93.50 296 ILE A C 1
ATOM 2461 O O . ILE A 1 296 ? 7.709 -4.917 11.550 1.00 93.50 296 ILE A O 1
ATOM 2465 N N . TRP A 1 297 ? 6.953 -4.328 9.507 1.00 92.88 297 TRP A N 1
ATOM 2466 C CA . TRP A 1 297 ? 6.974 -2.903 9.777 1.00 92.88 297 TRP A CA 1
ATOM 2467 C C . TRP A 1 297 ? 6.000 -2.514 10.886 1.00 92.88 297 TRP A C 1
ATOM 2469 O O . TRP A 1 297 ? 6.422 -1.844 11.826 1.00 92.88 297 TRP A O 1
ATOM 2479 N N . ILE A 1 298 ? 4.750 -2.990 10.843 1.00 90.06 298 ILE A N 1
ATOM 2480 C CA . ILE A 1 298 ? 3.760 -2.710 11.889 1.00 90.06 298 ILE A CA 1
ATOM 2481 C C . ILE A 1 298 ? 4.317 -3.113 13.255 1.00 90.06 298 ILE A C 1
ATOM 2483 O O . ILE A 1 298 ? 4.302 -2.329 14.187 1.00 90.06 298 ILE A O 1
ATOM 2487 N N . ARG A 1 299 ? 4.903 -4.303 13.403 1.00 86.75 299 ARG A N 1
ATOM 2488 C CA . ARG A 1 299 ? 5.414 -4.767 14.708 1.00 86.75 299 ARG A CA 1
ATOM 2489 C C . ARG A 1 299 ? 6.611 -3.989 15.245 1.00 86.75 299 ARG A C 1
ATOM 2491 O O . ARG A 1 299 ? 6.886 -4.060 16.446 1.00 86.75 299 ARG A O 1
ATOM 2498 N N . GLN A 1 300 ? 7.362 -3.341 14.360 1.00 80.50 300 GLN A N 1
ATOM 2499 C CA . GLN A 1 300 ? 8.549 -2.561 14.704 1.00 80.50 300 GLN A CA 1
ATOM 2500 C C . GLN A 1 300 ? 8.255 -1.076 14.871 1.00 80.50 300 GLN A C 1
ATOM 2502 O O . GLN A 1 300 ? 8.985 -0.398 15.595 1.00 80.50 300 GLN A O 1
ATOM 2507 N N . ALA A 1 301 ? 7.235 -0.558 14.189 1.00 64.44 301 ALA A N 1
ATOM 2508 C CA . ALA A 1 301 ? 6.831 0.821 14.333 1.00 64.44 301 ALA A CA 1
ATOM 2509 C C . ALA A 1 301 ? 6.463 1.054 15.802 1.00 64.44 301 ALA A C 1
ATOM 2511 O O . ALA A 1 301 ? 5.578 0.410 16.364 1.00 64.44 301 ALA A O 1
ATOM 2512 N N . SER A 1 302 ? 7.131 2.020 16.428 1.00 50.78 302 SER A N 1
ATOM 2513 C CA . SER A 1 302 ? 6.892 2.471 17.806 1.00 50.78 302 SER A CA 1
ATOM 2514 C C . SER A 1 302 ? 5.486 3.061 18.026 1.00 50.78 302 SER A C 1
ATOM 2516 O O . SER A 1 302 ? 5.189 3.562 19.105 1.00 50.78 302 SER A O 1
ATOM 2518 N N . ARG A 1 303 ? 4.606 2.978 17.016 1.00 52.59 303 ARG A N 1
ATOM 2519 C CA . ARG A 1 303 ? 3.183 3.337 17.050 1.00 52.59 303 ARG A CA 1
ATOM 2520 C C . ARG A 1 303 ? 2.325 2.386 17.908 1.00 52.59 303 ARG A C 1
ATOM 2522 O O . ARG A 1 303 ? 1.199 2.765 18.205 1.00 52.59 303 ARG A O 1
ATOM 2529 N N . TYR A 1 304 ? 2.825 1.212 18.322 1.00 50.41 304 TYR A N 1
ATOM 2530 C CA . TYR A 1 304 ? 1.997 0.149 18.932 1.00 50.41 304 TYR A CA 1
ATOM 2531 C C . TYR A 1 304 ? 2.466 -0.368 20.305 1.00 50.41 304 TYR A C 1
ATOM 2533 O O . TYR A 1 304 ? 2.051 -1.444 20.741 1.00 50.41 304 TYR A O 1
ATOM 2541 N N . GLU A 1 305 ? 3.343 0.359 21.002 1.00 40.28 305 GLU A N 1
ATOM 2542 C CA . GLU A 1 305 ? 3.656 0.057 22.405 1.00 40.28 305 GLU A CA 1
ATOM 2543 C C . GLU A 1 305 ? 2.576 0.644 23.318 1.00 40.28 305 GLU A C 1
ATOM 2545 O O . GLU A 1 305 ? 2.690 1.778 23.773 1.00 40.28 305 GLU A O 1
ATOM 2550 N N . VAL A 1 306 ? 1.519 -0.123 23.589 1.00 41.34 306 VAL A N 1
ATOM 2551 C CA . VAL A 1 306 ? 0.596 0.173 24.692 1.00 41.34 306 VAL A CA 1
ATOM 2552 C C . VAL A 1 306 ? 0.276 -1.127 25.439 1.00 41.34 306 VAL A C 1
ATOM 2554 O O . VAL A 1 306 ? 0.018 -2.175 24.845 1.00 41.34 306 VAL A O 1
ATOM 2557 N N . GLU A 1 307 ? 0.399 -1.077 26.767 1.00 32.62 307 GLU A N 1
ATOM 2558 C CA . GLU A 1 307 ? 0.052 -2.167 27.677 1.00 32.62 307 GLU A CA 1
ATOM 2559 C C . GLU A 1 307 ? -1.460 -2.168 27.930 1.00 32.62 307 GLU A C 1
ATOM 2561 O O . GLU A 1 307 ? -2.015 -1.185 28.418 1.00 32.62 307 GLU A O 1
ATOM 2566 N N . LEU A 1 308 ? -2.117 -3.297 27.654 1.00 35.69 308 LEU A N 1
ATOM 2567 C CA . LEU A 1 308 ? -3.494 -3.548 28.084 1.00 35.69 308 LEU A CA 1
ATOM 2568 C C . LEU A 1 308 ? -3.561 -3.530 29.623 1.00 35.69 308 LEU A C 1
ATOM 2570 O O . LEU A 1 308 ? -3.046 -4.458 30.258 1.00 35.69 308 LEU A O 1
ATOM 2574 N N . GLN A 1 309 ? -4.190 -2.495 30.194 1.00 29.11 309 GLN A N 1
ATOM 2575 C CA . GLN A 1 309 ? -4.647 -2.472 31.592 1.00 29.11 309 GLN A CA 1
ATOM 2576 C C . GLN A 1 309 ? -5.930 -3.286 31.765 1.00 29.11 309 GLN A C 1
ATOM 2578 O O . GLN A 1 309 ? -6.833 -3.175 30.904 1.00 29.11 309 GLN A O 1
#